Protein AF-A0A7S4RQZ2-F1 (afdb_monomer_lite)

pLDDT: mean 81.98, std 23.14, range [26.38, 98.62]

Radius of gyration: 100.45 Å; chains: 1; bounding box: 180×53×297 Å

Organism: NCBI:txid49249

Foldseek 3Di:
DVVVVVVVVVVVVVVVVVVVVVVVVVVVVVVVVVVVVVVVVVVVVVVVVVVVVVVVVVVVVVVVVVVVVVVVVVVVVVVVVVVVVVVVVVVVVVVVVVVVVVVVVVVVVVVVVVVVVVVVVVVVVVVVVVVVVVVVVVVVVVVVVVVVVVVVVVVVVVVVVVVVVVVVVVVVVVVVVVVVVVVVVVVVVVVVVVVVVVVVVVVVVVVVVVVVVVVVVVVVVVVVVVVVPDDDDDDDDDDDDDDDDDDDDDDDDDDDDDDDDDDDDDDPPDPPPVPVVVVVVVVVVCVVPVPPPDDDD

Structure (mmCIF, N/CA/C/O backbone):
data_AF-A0A7S4RQZ2-F1
#
_entry.id   AF-A0A7S4RQZ2-F1
#
loop_
_atom_site.group_PDB
_atom_site.id
_atom_site.type_symbol
_atom_site.label_atom_id
_atom_site.label_alt_id
_atom_site.label_comp_id
_atom_site.label_asym_id
_atom_site.label_entity_id
_atom_site.label_seq_id
_atom_site.pdbx_PDB_ins_code
_atom_site.Cartn_x
_atom_site.Cartn_y
_atom_site.Cartn_z
_atom_site.occupancy
_atom_site.B_iso_or_equiv
_atom_site.auth_seq_id
_atom_site.auth_comp_id
_atom_site.auth_asym_id
_atom_site.auth_atom_id
_atom_site.pdbx_PDB_model_num
ATOM 1 N N . SER A 1 1 ? -79.157 -37.240 140.569 1.00 61.22 1 SER A N 1
ATOM 2 C CA . SER A 1 1 ? -77.859 -36.651 140.960 1.00 61.22 1 SER A CA 1
ATOM 3 C C . SER A 1 1 ? -76.740 -37.128 140.029 1.00 61.22 1 SER A C 1
ATOM 5 O O . SER A 1 1 ? -76.247 -36.301 139.282 1.00 61.22 1 SER A O 1
ATOM 7 N N . LYS A 1 2 ? -76.418 -38.433 139.944 1.00 59.03 2 LYS A N 1
ATOM 8 C CA . LYS A 1 2 ? -75.340 -38.960 139.067 1.00 59.03 2 LYS A CA 1
ATOM 9 C C . LYS A 1 2 ? -75.528 -38.747 137.550 1.00 59.03 2 LYS A C 1
ATOM 11 O O . LYS A 1 2 ? -74.584 -38.377 136.872 1.00 59.03 2 LYS A O 1
ATOM 16 N N . THR A 1 3 ? -76.749 -38.906 137.039 1.00 67.44 3 THR A N 1
ATOM 17 C CA . THR A 1 3 ? -77.063 -38.804 135.598 1.00 67.44 3 THR A CA 1
ATOM 18 C C . THR A 1 3 ? -77.005 -37.380 135.035 1.00 67.44 3 THR A C 1
ATOM 20 O O . THR A 1 3 ? -76.794 -37.204 133.842 1.00 67.44 3 THR A O 1
ATOM 23 N N . SER A 1 4 ? -77.185 -36.360 135.883 1.00 75.75 4 SER A N 1
ATOM 24 C CA . SER A 1 4 ? -77.137 -34.946 135.478 1.00 75.75 4 SER A CA 1
ATOM 25 C C . SER A 1 4 ? -75.701 -34.486 135.228 1.00 75.75 4 SER A C 1
ATOM 27 O O . SER A 1 4 ? -75.430 -33.853 134.217 1.00 75.75 4 SER A O 1
ATOM 29 N N . ALA A 1 5 ? -74.773 -34.876 136.108 1.00 76.69 5 ALA A N 1
ATOM 30 C CA . ALA A 1 5 ? -73.356 -34.544 135.975 1.00 76.69 5 ALA A CA 1
ATOM 31 C C . ALA A 1 5 ? -72.704 -35.245 134.767 1.00 76.69 5 ALA A C 1
ATOM 33 O O . ALA A 1 5 ? -71.875 -34.653 134.089 1.00 76.69 5 ALA A O 1
ATOM 34 N N . GLU A 1 6 ? -73.102 -36.485 134.451 1.00 80.88 6 GLU A N 1
ATOM 35 C CA . GLU A 1 6 ? -72.660 -37.180 133.227 1.00 80.88 6 GLU A CA 1
ATOM 36 C C . GLU A 1 6 ? -73.176 -36.512 131.944 1.00 80.88 6 GLU A C 1
ATOM 38 O O . GLU A 1 6 ? -72.475 -36.509 130.933 1.00 80.88 6 GLU A O 1
ATOM 43 N N . LEU A 1 7 ? -74.384 -35.939 131.966 1.00 82.44 7 LEU A N 1
ATOM 44 C CA . LEU A 1 7 ? -74.921 -35.178 130.835 1.00 82.44 7 LEU A CA 1
ATOM 45 C C . LEU A 1 7 ? -74.183 -33.849 130.649 1.00 82.44 7 LEU A C 1
ATOM 47 O O . LEU A 1 7 ? -73.817 -33.538 129.522 1.00 82.44 7 LEU A O 1
ATOM 51 N N . GLU A 1 8 ? -73.904 -33.115 131.727 1.00 83.62 8 GLU A N 1
ATOM 52 C CA . GLU A 1 8 ? -73.106 -31.878 131.678 1.00 83.62 8 GLU A CA 1
ATOM 53 C C . GLU A 1 8 ? -71.697 -32.129 131.124 1.00 83.62 8 GLU A C 1
ATOM 55 O O . GLU A 1 8 ? -71.253 -31.416 130.230 1.00 83.62 8 GLU A O 1
ATOM 60 N N . LEU A 1 9 ? -71.026 -33.198 131.563 1.00 86.31 9 LEU A N 1
ATOM 61 C CA . LEU A 1 9 ? -69.692 -33.568 131.070 1.00 86.31 9 LEU A CA 1
ATOM 62 C C . LEU A 1 9 ? -69.701 -33.916 129.572 1.00 86.31 9 LEU A C 1
ATOM 64 O O . LEU A 1 9 ? -68.778 -33.563 128.838 1.00 86.31 9 LEU A O 1
ATOM 68 N N . ARG A 1 10 ? -70.762 -34.583 129.099 1.00 86.44 10 ARG A N 1
ATOM 69 C CA . ARG A 1 10 ? -70.952 -34.886 127.672 1.00 86.44 10 ARG A CA 1
ATOM 70 C C . ARG A 1 10 ? -71.279 -33.646 126.847 1.00 86.44 10 ARG A C 1
ATOM 72 O O . ARG A 1 10 ? -70.812 -33.568 125.717 1.00 86.44 10 ARG A O 1
ATOM 79 N N . VAL A 1 11 ? -72.056 -32.709 127.390 1.00 88.81 11 VAL A N 1
ATOM 80 C CA . VAL A 1 11 ? -72.352 -31.424 126.740 1.00 88.81 11 VAL A CA 1
ATOM 81 C C . VAL A 1 11 ? -71.074 -30.603 126.608 1.00 88.81 11 VAL A C 1
ATOM 83 O O . VAL A 1 11 ? -70.739 -30.230 125.492 1.00 88.81 11 VAL A O 1
ATOM 86 N N . SER A 1 12 ? -70.289 -30.441 127.676 1.00 88.38 12 SER A N 1
ATOM 87 C CA . SER A 1 12 ? -69.008 -29.726 127.595 1.00 88.38 12 SER A CA 1
ATOM 88 C C . SER A 1 12 ? -68.012 -30.396 126.644 1.00 88.38 12 SER A C 1
ATOM 90 O O . SER A 1 12 ? -67.320 -29.712 125.898 1.00 88.38 12 SER A O 1
ATOM 92 N N . SER A 1 13 ? -67.958 -31.734 126.609 1.00 89.69 13 SER A N 1
ATOM 93 C CA . SER A 1 13 ? -67.136 -32.450 125.624 1.00 89.69 13 SER A CA 1
ATOM 94 C C . SER A 1 13 ? -67.622 -32.221 124.191 1.00 89.69 13 SER A C 1
ATOM 96 O O . SER A 1 13 ? -66.793 -32.080 123.298 1.00 89.69 13 SER A O 1
ATOM 98 N N . ALA A 1 14 ? -68.938 -32.190 123.960 1.00 88.12 14 ALA A N 1
ATOM 99 C CA . ALA A 1 14 ? -69.512 -31.938 122.642 1.00 88.12 14 ALA A CA 1
ATOM 100 C C . ALA A 1 14 ? -69.262 -30.492 122.184 1.00 88.12 14 ALA A C 1
ATOM 102 O O . ALA A 1 14 ? -68.826 -30.284 121.055 1.00 88.12 14 ALA A O 1
ATOM 103 N N . GLU A 1 15 ? -69.453 -29.512 123.070 1.00 92.00 15 GLU A N 1
ATOM 104 C CA . GLU A 1 15 ? -69.151 -28.095 122.828 1.00 92.00 15 GLU A CA 1
ATOM 105 C C . GLU A 1 15 ? -67.669 -27.887 122.493 1.00 92.00 15 GLU A C 1
ATOM 107 O O . GLU A 1 15 ? -67.336 -27.147 121.567 1.00 92.00 15 GLU A O 1
ATOM 112 N N . GLN A 1 16 ? -66.771 -28.589 123.191 1.00 91.50 16 GLN A N 1
ATOM 113 C CA . GLN A 1 16 ? -65.344 -28.542 122.894 1.00 91.50 16 GLN A CA 1
ATOM 114 C C . GLN A 1 16 ? -65.027 -29.141 121.516 1.00 91.50 16 GLN A C 1
ATOM 116 O O . GLN A 1 16 ? -64.334 -28.500 120.728 1.00 91.50 16 GLN A O 1
ATOM 121 N N . THR A 1 17 ? -65.584 -30.309 121.177 1.00 92.38 17 THR A N 1
ATOM 122 C CA . THR A 1 17 ? -65.399 -30.892 119.835 1.00 92.38 17 THR A CA 1
ATOM 123 C C . THR A 1 17 ? -66.000 -30.022 118.732 1.00 92.38 17 THR A C 1
ATOM 125 O O . THR A 1 17 ? -65.425 -29.917 117.654 1.00 92.38 17 THR A O 1
ATOM 128 N N . GLU A 1 18 ? -67.130 -29.355 118.988 1.00 93.81 18 GLU A N 1
ATOM 129 C CA . GLU A 1 18 ? -67.730 -28.417 118.038 1.00 93.81 18 GLU A CA 1
ATOM 130 C C . GLU A 1 18 ? -66.815 -27.207 117.819 1.00 93.81 18 GLU A C 1
ATOM 132 O O . GLU A 1 18 ? -66.605 -26.790 116.680 1.00 93.81 18 GLU A O 1
ATOM 137 N N . SER A 1 19 ? -66.231 -26.665 118.891 1.00 93.69 19 SER A N 1
ATOM 138 C CA . SER A 1 19 ? -65.261 -25.571 118.805 1.00 93.69 19 SER A CA 1
ATOM 139 C C . SER A 1 19 ? -64.002 -25.973 118.030 1.00 93.69 19 SER A C 1
ATOM 141 O O . SER A 1 19 ? -63.512 -25.187 117.220 1.00 93.69 19 SER A O 1
ATOM 143 N N . GLU A 1 20 ? -63.476 -27.179 118.259 1.00 94.69 20 GLU A N 1
ATOM 144 C CA . GLU A 1 20 ? -62.306 -27.714 117.550 1.00 94.69 20 GLU A CA 1
ATOM 145 C C . GLU A 1 20 ? -62.601 -27.924 116.055 1.00 94.69 20 GLU A C 1
ATOM 147 O O . GLU A 1 20 ? -61.827 -27.472 115.211 1.00 94.69 20 GLU A O 1
ATOM 152 N N . LEU A 1 21 ? -63.757 -28.505 115.709 1.00 95.31 21 LEU A N 1
ATOM 153 C CA . LEU A 1 21 ? -64.189 -28.686 114.318 1.00 95.31 21 LEU A CA 1
ATOM 154 C C . LEU A 1 21 ? -64.426 -27.353 113.599 1.00 95.31 21 LEU A C 1
ATOM 156 O O . LEU A 1 21 ? -64.076 -27.222 112.429 1.00 95.31 21 LEU A O 1
ATOM 160 N N . ARG A 1 22 ? -65.001 -26.351 114.277 1.00 95.19 22 ARG A N 1
ATOM 161 C CA . ARG A 1 22 ? -65.165 -24.999 113.714 1.00 95.19 22 ARG A CA 1
ATOM 162 C C . ARG A 1 22 ? -63.815 -24.365 113.397 1.00 95.19 22 ARG A C 1
ATOM 164 O O . ARG A 1 22 ? -63.639 -23.863 112.293 1.00 95.19 22 ARG A O 1
ATOM 171 N N . ALA A 1 23 ? -62.858 -24.449 114.321 1.00 94.62 23 ALA A N 1
ATOM 172 C CA . ALA A 1 23 ? -61.505 -23.960 114.081 1.00 94.62 23 ALA A CA 1
ATOM 173 C C . ALA A 1 23 ? -60.842 -24.692 112.903 1.00 94.62 23 ALA A C 1
ATOM 175 O O . ALA A 1 23 ? -60.195 -24.060 112.071 1.00 94.62 23 ALA A O 1
ATOM 176 N N . GLU A 1 24 ? -61.039 -26.008 112.785 1.00 96.06 24 GLU A N 1
ATOM 177 C CA . GLU A 1 24 ? -60.522 -26.775 111.654 1.00 96.06 24 GLU A CA 1
ATOM 178 C C . GLU A 1 24 ? -61.159 -26.325 110.328 1.00 96.06 24 GLU A C 1
ATOM 180 O O . GLU A 1 24 ? -60.442 -26.066 109.361 1.00 96.06 24 GLU A O 1
ATOM 185 N N . ILE A 1 25 ? -62.483 -26.145 110.285 1.00 96.50 25 ILE A N 1
ATOM 186 C CA . ILE A 1 25 ? -63.207 -25.628 109.112 1.00 96.50 25 ILE A CA 1
ATOM 187 C C . ILE A 1 25 ? -62.666 -24.256 108.703 1.00 96.50 25 ILE A C 1
ATOM 189 O O . ILE A 1 25 ? -62.384 -24.055 107.522 1.00 96.50 25 ILE A O 1
ATOM 193 N N . ASP A 1 26 ? -62.461 -23.346 109.657 1.00 96.06 26 ASP A N 1
ATOM 194 C CA . ASP A 1 26 ? -61.893 -22.023 109.387 1.00 96.06 26 ASP A CA 1
ATOM 195 C C . ASP A 1 26 ? -60.477 -22.137 108.795 1.00 96.06 26 ASP A C 1
ATOM 197 O O . ASP A 1 26 ? -60.140 -21.437 107.834 1.00 96.06 26 ASP A O 1
ATOM 201 N N . THR A 1 27 ? -59.645 -23.057 109.305 1.00 96.62 27 THR A N 1
ATOM 202 C CA . THR A 1 27 ? -58.307 -23.290 108.733 1.00 96.62 27 THR A CA 1
ATOM 203 C C . THR A 1 27 ? -58.373 -23.859 107.317 1.00 96.62 27 THR A C 1
ATOM 205 O O . THR A 1 27 ? -57.654 -23.379 106.440 1.00 96.62 27 THR A O 1
ATOM 208 N N . TRP A 1 28 ? -59.272 -24.812 107.054 1.00 96.56 28 TRP A N 1
ATOM 209 C CA . TRP A 1 28 ? -59.462 -25.397 105.726 1.00 96.56 28 TRP A CA 1
ATOM 210 C C . TRP A 1 28 ? -59.984 -24.371 104.724 1.00 96.56 28 TRP A C 1
ATOM 212 O O . TRP A 1 28 ? -59.491 -24.319 103.598 1.00 96.56 28 TRP A O 1
ATOM 222 N N . GLN A 1 29 ? -60.936 -23.527 105.126 1.00 96.69 29 GLN A N 1
ATOM 223 C CA . GLN A 1 29 ? -61.448 -22.436 104.299 1.00 96.69 29 GLN A CA 1
ATOM 224 C C . GLN A 1 29 ? -60.346 -21.435 103.961 1.00 96.69 29 GLN A C 1
ATOM 226 O O . GLN A 1 29 ? -60.174 -21.094 102.790 1.00 96.69 29 GLN A O 1
ATOM 231 N N . LYS A 1 30 ? -59.546 -21.025 104.953 1.00 96.62 30 LYS A N 1
ATOM 232 C CA . LYS A 1 30 ? -58.415 -20.122 104.732 1.00 96.62 30 LYS A CA 1
ATOM 233 C C . LYS A 1 30 ? -57.393 -20.716 103.761 1.00 96.62 30 LYS A C 1
ATOM 235 O O . LYS A 1 30 ? -57.042 -20.070 102.779 1.00 96.62 30 LYS A O 1
ATOM 240 N N . THR A 1 31 ? -56.958 -21.957 103.981 1.00 97.06 31 THR A N 1
ATOM 241 C CA . THR A 1 31 ? -56.013 -22.635 103.078 1.00 97.06 31 THR A CA 1
ATOM 242 C C . THR A 1 31 ? -56.604 -22.857 101.684 1.00 97.06 31 THR A C 1
ATOM 244 O O . THR A 1 31 ? -55.882 -22.782 100.691 1.00 97.06 31 THR A O 1
ATOM 247 N N . SER A 1 32 ? -57.909 -23.122 101.575 1.00 96.50 32 SER A N 1
ATOM 248 C CA . SER A 1 32 ? -58.594 -23.230 100.283 1.00 96.50 32 SER A CA 1
ATOM 249 C C . SER A 1 32 ? -58.580 -21.902 99.529 1.00 96.50 32 SER A C 1
ATOM 251 O O . SER A 1 32 ? -58.309 -21.903 98.330 1.00 96.50 32 SER A O 1
ATOM 253 N N . GLN A 1 33 ? -58.826 -20.783 100.218 1.00 96.94 33 GLN A N 1
ATOM 254 C CA . GLN A 1 33 ? -58.782 -19.456 99.609 1.00 96.94 33 GLN A CA 1
ATOM 255 C C . GLN A 1 33 ? -57.365 -19.101 99.144 1.00 96.94 33 GLN A C 1
ATOM 257 O O . GLN A 1 33 ? -57.182 -18.741 97.989 1.00 96.94 33 GLN A O 1
ATOM 262 N N . GLU A 1 34 ? -56.349 -19.312 99.985 1.00 97.69 34 GLU A N 1
ATOM 263 C CA . GLU A 1 34 ? -54.943 -19.070 99.620 1.00 97.69 34 GLU A CA 1
ATOM 264 C C . GLU A 1 34 ? -54.514 -19.881 98.383 1.00 97.69 34 GLU A C 1
ATOM 266 O O . GLU A 1 34 ? -53.777 -19.393 97.524 1.00 97.69 34 GLU A O 1
ATOM 271 N N . ARG A 1 35 ? -54.986 -21.130 98.264 1.00 97.38 35 ARG A N 1
ATOM 272 C CA . ARG A 1 35 ? -54.753 -21.957 97.071 1.00 97.38 35 ARG A CA 1
ATOM 273 C C . ARG A 1 35 ? -55.493 -21.425 95.850 1.00 97.38 35 ARG A C 1
ATOM 275 O O . ARG A 1 35 ? -54.918 -21.460 94.768 1.00 97.38 35 ARG A O 1
ATOM 282 N N . HIS A 1 36 ? -56.733 -20.965 96.008 1.00 97.75 36 HIS A N 1
ATOM 283 C CA . HIS A 1 36 ? -57.513 -20.395 94.913 1.00 97.75 36 HIS A CA 1
ATOM 284 C C . HIS A 1 36 ? -56.841 -19.137 94.353 1.00 97.75 36 HIS A C 1
ATOM 286 O O . HIS A 1 36 ? -56.563 -19.091 93.158 1.00 97.75 36 HIS A O 1
ATOM 292 N N . ASP A 1 37 ? -56.447 -18.207 95.226 1.00 97.56 37 ASP A N 1
ATOM 293 C CA . ASP A 1 37 ? -55.731 -16.985 94.843 1.00 97.56 37 ASP A CA 1
ATOM 294 C C . ASP A 1 37 ? -54.403 -17.321 94.138 1.00 97.56 37 ASP A C 1
ATOM 296 O O . ASP A 1 37 ? -54.000 -16.679 93.163 1.00 97.56 37 ASP A O 1
ATOM 300 N N . LYS A 1 38 ? -53.706 -18.374 94.598 1.00 97.56 38 LYS A N 1
ATOM 301 C CA . LYS A 1 38 ? -52.473 -18.829 93.949 1.00 97.56 38 LYS A CA 1
ATOM 302 C C . LYS A 1 38 ? -52.724 -19.442 92.570 1.00 97.56 38 LYS A C 1
ATOM 304 O O . LYS A 1 38 ? -51.903 -19.229 91.679 1.00 97.56 38 LYS A O 1
ATOM 309 N N . ILE A 1 39 ? -53.806 -20.201 92.396 1.00 97.94 39 ILE A N 1
ATOM 310 C CA . ILE A 1 39 ? -54.199 -20.765 91.098 1.00 97.94 39 ILE A CA 1
ATOM 311 C C . ILE A 1 39 ? -54.518 -19.634 90.123 1.00 97.94 39 ILE A C 1
ATOM 313 O O . ILE A 1 39 ? -53.936 -19.612 89.046 1.00 97.94 39 ILE A O 1
ATOM 317 N N . GLU A 1 40 ? -55.329 -18.657 90.528 1.00 97.81 40 GLU A N 1
ATOM 318 C CA . GLU A 1 40 ? -55.684 -17.509 89.686 1.00 97.81 40 GLU A CA 1
ATOM 319 C C . GLU A 1 40 ? -54.435 -16.710 89.262 1.00 97.81 40 GLU A C 1
ATOM 321 O O . GLU A 1 40 ? -54.261 -16.361 88.092 1.00 97.81 40 GLU A O 1
ATOM 326 N N . SER A 1 41 ? -53.494 -16.498 90.191 1.00 98.06 41 SER A N 1
ATOM 327 C CA . SER A 1 41 ? -52.202 -15.874 89.884 1.00 98.06 41 SER A CA 1
ATOM 328 C C . SER A 1 41 ? -51.378 -16.673 88.868 1.00 98.06 41 SER A C 1
ATOM 330 O O . SER A 1 41 ? -50.762 -16.067 87.993 1.00 98.06 41 SER A O 1
ATOM 332 N N . LEU A 1 42 ? -51.333 -18.004 88.985 1.00 97.81 42 LEU A N 1
ATOM 333 C CA . LEU A 1 42 ? -50.589 -18.861 88.057 1.00 97.81 42 LEU A CA 1
ATOM 334 C C . LEU A 1 42 ? -51.265 -18.937 86.684 1.00 97.81 42 LEU A C 1
ATOM 336 O O . LEU A 1 42 ? -50.575 -18.943 85.671 1.00 97.81 42 LEU A O 1
ATOM 340 N N . GLU A 1 43 ? -52.595 -18.969 86.629 1.00 98.00 43 GLU A N 1
ATOM 341 C CA . GLU A 1 43 ? -53.354 -18.946 85.375 1.00 98.00 43 GLU A CA 1
ATOM 342 C C . GLU A 1 43 ? -53.090 -17.653 84.595 1.00 98.00 43 GLU A C 1
ATOM 344 O O . GLU A 1 43 ? -52.826 -17.702 83.394 1.00 98.00 43 GLU A O 1
ATOM 349 N N . SER A 1 44 ? -53.064 -16.508 85.285 1.00 96.88 44 SER A N 1
ATOM 350 C CA . SER A 1 44 ? -52.698 -15.218 84.689 1.00 96.88 44 SER A CA 1
ATOM 351 C C . SER A 1 44 ? -51.262 -15.211 84.138 1.00 96.88 44 SER A C 1
ATOM 353 O O . SER A 1 44 ? -51.021 -14.771 83.012 1.00 96.88 44 SER A O 1
ATOM 355 N N . GLU A 1 45 ? -50.305 -15.771 84.885 1.00 98.06 45 GLU A N 1
ATOM 356 C CA . GLU A 1 45 ? -48.908 -15.899 84.444 1.00 98.06 45 GLU A CA 1
ATOM 357 C C . GLU A 1 45 ? -48.773 -16.806 83.208 1.00 98.06 45 GLU A C 1
ATOM 359 O O . GLU A 1 45 ? -48.062 -16.467 82.261 1.00 98.06 45 GLU A O 1
ATOM 364 N N . VAL A 1 46 ? -49.507 -17.924 83.169 1.00 98.19 46 VAL A N 1
ATOM 365 C CA . VAL A 1 46 ? -49.539 -18.830 82.010 1.00 98.19 46 VAL A CA 1
ATOM 366 C C . VAL A 1 46 ? -50.069 -18.120 80.766 1.00 98.19 46 VAL A C 1
ATOM 368 O O . VAL A 1 46 ? -49.472 -18.259 79.699 1.00 98.19 46 VAL A O 1
ATOM 371 N N . VAL A 1 47 ? -51.144 -17.333 80.885 1.00 98.00 47 VAL A N 1
ATOM 372 C CA . VAL A 1 47 ? -51.686 -16.559 79.755 1.00 98.00 47 VAL A CA 1
ATOM 373 C C . VAL A 1 47 ? -50.644 -15.576 79.218 1.00 98.00 47 VAL A C 1
ATOM 375 O O . VAL A 1 47 ? -50.390 -15.566 78.013 1.00 98.00 47 VAL A O 1
ATOM 378 N N . SER A 1 48 ? -49.976 -14.825 80.100 1.00 97.88 48 SER A N 1
ATOM 379 C CA . SER A 1 48 ? -48.912 -13.889 79.708 1.00 97.88 48 SER A CA 1
ATOM 380 C C . SER A 1 48 ? -47.764 -14.591 78.973 1.00 97.88 48 SER A C 1
ATOM 382 O O . SER A 1 48 ? -47.310 -14.124 77.929 1.00 97.88 48 SER A O 1
ATOM 384 N N . LEU A 1 49 ? -47.303 -15.741 79.475 1.00 98.06 49 LEU A N 1
ATOM 385 C CA . LEU A 1 49 ? -46.231 -16.513 78.837 1.00 98.06 49 LEU A CA 1
ATOM 386 C C . LEU A 1 49 ? -46.653 -17.089 77.479 1.00 98.06 49 LEU A C 1
ATOM 388 O O . LEU A 1 49 ? -45.839 -17.145 76.555 1.00 98.06 49 LEU A O 1
ATOM 392 N N . CYS A 1 50 ? -47.914 -17.501 77.326 1.00 97.62 50 CYS A N 1
ATOM 393 C CA . CYS A 1 50 ? -48.449 -17.944 76.040 1.00 97.62 50 CYS A CA 1
ATOM 394 C C . CYS A 1 50 ? -48.463 -16.811 75.002 1.00 97.62 50 CYS A C 1
ATOM 396 O O . CYS A 1 50 ? -48.093 -17.045 73.849 1.00 97.62 50 CYS A O 1
ATOM 398 N N . GLU A 1 51 ? -48.837 -15.591 75.396 1.00 97.88 51 GLU A N 1
ATOM 399 C CA . GLU A 1 51 ? -48.796 -14.414 74.516 1.00 97.88 51 GLU A CA 1
ATOM 400 C C . GLU A 1 51 ? -47.360 -14.045 74.114 1.00 97.88 51 GLU A C 1
ATOM 402 O O . GLU A 1 51 ? -47.085 -13.766 72.942 1.00 97.88 51 GLU A O 1
ATOM 407 N N . GLU A 1 52 ? -46.416 -14.090 75.057 1.00 98.12 52 GLU A N 1
ATOM 408 C CA . GLU A 1 52 ? -44.997 -13.884 74.762 1.00 98.12 52 GLU A CA 1
ATOM 409 C C . GLU A 1 52 ? -44.457 -14.939 73.790 1.00 98.12 52 GLU A C 1
ATOM 411 O O . GLU A 1 52 ? -43.767 -14.588 72.829 1.00 98.12 52 GLU A O 1
ATOM 416 N N . LEU A 1 53 ? -44.792 -16.217 73.994 1.00 97.94 53 LEU A N 1
ATOM 417 C CA . LEU A 1 53 ? -44.363 -17.310 73.121 1.00 97.94 53 LEU A CA 1
ATOM 418 C C . LEU A 1 53 ? -44.880 -17.127 71.686 1.00 97.94 53 LEU A C 1
ATOM 420 O O . LEU A 1 53 ? -44.108 -17.293 70.740 1.00 97.94 53 LEU A O 1
ATOM 424 N N . ASP A 1 54 ? -46.147 -16.737 71.514 1.00 97.88 54 ASP A N 1
ATOM 425 C CA . ASP A 1 54 ? -46.731 -16.461 70.194 1.00 97.88 54 ASP A CA 1
ATOM 426 C C . ASP A 1 54 ? -46.022 -15.280 69.502 1.00 97.88 54 ASP A C 1
ATOM 428 O O . ASP A 1 54 ? -45.660 -15.346 68.322 1.00 97.88 54 ASP A O 1
ATOM 432 N N . ASN A 1 55 ? -45.714 -14.216 70.251 1.00 97.94 55 ASN A N 1
ATOM 433 C CA . ASN A 1 55 ? -44.945 -13.078 69.740 1.00 97.94 55 ASN A CA 1
ATOM 434 C C . ASN A 1 55 ? -43.515 -13.469 69.330 1.00 97.94 55 ASN A C 1
ATOM 436 O O . ASN A 1 55 ? -43.034 -13.058 68.264 1.00 97.94 55 ASN A O 1
ATOM 440 N N . TRP A 1 56 ? -42.838 -14.292 70.134 1.00 97.81 56 TRP A N 1
ATOM 441 C CA . TRP A 1 56 ? -41.522 -14.842 69.806 1.00 97.81 56 TRP A CA 1
ATOM 442 C C . TRP A 1 56 ? -41.570 -15.722 68.560 1.00 97.81 56 TRP A C 1
ATOM 444 O O . TRP A 1 56 ? -40.712 -15.582 67.685 1.00 97.81 56 TRP A O 1
ATOM 454 N N . GLN A 1 57 ? -42.583 -16.577 68.430 1.00 98.00 57 GLN A N 1
ATOM 455 C CA . GLN A 1 57 ? -42.756 -17.455 67.278 1.00 98.00 57 GLN A CA 1
ATOM 456 C C . GLN A 1 57 ? -42.986 -16.655 65.988 1.00 98.00 57 GLN A C 1
ATOM 458 O O . GLN A 1 57 ? -42.315 -16.907 64.983 1.00 98.00 57 GLN A O 1
ATOM 463 N N . LYS A 1 58 ? -43.858 -15.637 66.019 1.00 97.38 58 LYS A N 1
ATOM 464 C CA . LYS A 1 58 ? -44.080 -14.723 64.882 1.00 97.38 58 LYS A CA 1
ATOM 465 C C . LYS A 1 58 ? -42.805 -13.978 64.495 1.00 97.38 58 LYS A C 1
ATOM 467 O O . LYS A 1 58 ? -42.451 -13.925 63.318 1.00 97.38 58 LYS A O 1
ATOM 472 N N . THR A 1 59 ? -42.085 -13.447 65.482 1.00 97.31 59 THR A N 1
ATOM 473 C CA . THR A 1 59 ? -40.830 -12.715 65.253 1.00 97.31 59 THR A CA 1
ATOM 474 C C . THR A 1 59 ? -39.745 -13.623 64.675 1.00 97.31 59 THR A C 1
ATOM 476 O O . THR A 1 59 ? -39.029 -13.222 63.757 1.00 97.31 59 THR A O 1
ATOM 479 N N . SER A 1 60 ? -39.624 -14.848 65.191 1.00 97.00 60 SER A N 1
ATOM 480 C CA . SER A 1 60 ? -38.680 -15.854 64.700 1.00 97.00 60 SER A CA 1
ATOM 481 C C . SER A 1 60 ? -38.962 -16.204 63.239 1.00 97.00 60 SER A C 1
ATOM 483 O O . SER A 1 60 ? -38.060 -16.132 62.405 1.00 97.00 60 SER A O 1
ATOM 485 N N . LYS A 1 61 ? -40.234 -16.459 62.900 1.00 97.56 61 LYS A N 1
ATOM 486 C CA . LYS A 1 61 ? -40.656 -16.732 61.523 1.00 97.56 61 LYS A CA 1
ATOM 487 C C . LYS A 1 61 ? -40.318 -15.576 60.575 1.00 97.56 61 LYS A C 1
ATOM 489 O O . LYS A 1 61 ? -39.687 -15.804 59.549 1.00 97.56 61 LYS A O 1
ATOM 494 N N . GLY A 1 62 ? -40.645 -14.336 60.951 1.00 97.81 62 GLY A N 1
ATOM 495 C CA . GLY A 1 62 ? -40.337 -13.161 60.125 1.00 97.81 62 GLY A CA 1
ATOM 496 C C . GLY A 1 62 ? -38.833 -12.924 59.930 1.00 97.81 62 GLY A C 1
ATOM 497 O O . GLY A 1 62 ? -38.400 -12.474 58.870 1.00 97.81 62 GLY A O 1
ATOM 498 N N . LYS A 1 63 ? -38.002 -13.260 60.928 1.00 97.88 63 LYS A N 1
ATOM 499 C CA . LYS A 1 63 ? -36.538 -13.243 60.774 1.00 97.88 63 LYS A CA 1
ATOM 500 C C . LYS A 1 63 ? -36.053 -14.343 59.827 1.00 97.88 63 LYS A C 1
ATOM 502 O O . LYS A 1 63 ? -35.178 -14.055 59.018 1.00 97.88 63 LYS A O 1
ATOM 507 N N . GLY A 1 64 ? -36.627 -15.546 59.900 1.00 98.12 64 GLY A N 1
ATOM 508 C CA . GLY A 1 64 ? -36.323 -16.656 58.990 1.00 98.12 64 GLY A CA 1
ATOM 509 C C . GLY A 1 64 ? -36.586 -16.299 57.527 1.00 98.12 64 GLY A C 1
ATOM 510 O O . GLY A 1 64 ? -35.677 -16.371 56.709 1.00 98.12 64 GLY A O 1
ATOM 511 N N . GLU A 1 65 ? -37.775 -15.773 57.224 1.00 97.94 65 GLU A N 1
ATOM 512 C CA . GLU A 1 65 ? -38.143 -15.328 55.868 1.00 97.94 65 GLU A CA 1
ATOM 513 C C . GLU A 1 65 ? -37.190 -14.237 55.337 1.00 97.94 65 GLU A C 1
ATOM 515 O O . GLU A 1 65 ? -36.804 -14.224 54.166 1.00 97.94 65 GLU A O 1
ATOM 520 N N . LYS A 1 66 ? -36.752 -13.316 56.209 1.00 98.06 66 LYS A N 1
ATOM 521 C CA . LYS A 1 66 ? -35.774 -12.285 55.839 1.00 98.06 66 LYS A CA 1
ATOM 522 C C . LYS A 1 66 ? -34.386 -12.867 55.558 1.00 98.06 66 LYS A C 1
ATOM 524 O O . LYS A 1 66 ? -33.711 -12.365 54.662 1.00 98.06 66 LYS A O 1
ATOM 529 N N . ILE A 1 67 ? -33.956 -13.876 56.316 1.00 98.38 67 ILE A N 1
ATOM 530 C CA . ILE A 1 67 ? -32.678 -14.568 56.097 1.00 98.38 67 ILE A CA 1
ATOM 531 C C . ILE A 1 67 ? -32.705 -15.288 54.748 1.00 98.38 67 ILE A C 1
ATOM 533 O O . ILE A 1 67 ? -31.837 -15.017 53.925 1.00 98.38 67 ILE A O 1
ATOM 537 N N . GLU A 1 68 ? -33.747 -16.072 54.460 1.00 98.00 68 GLU A N 1
ATOM 538 C CA . GLU A 1 68 ? -33.908 -16.755 53.166 1.00 98.00 68 GLU A CA 1
ATOM 539 C C . GLU A 1 68 ? -33.899 -15.759 51.989 1.00 98.00 68 GLU A C 1
ATOM 541 O O . GLU A 1 68 ? -33.243 -15.965 50.962 1.00 98.00 68 GLU A O 1
ATOM 546 N N . SER A 1 69 ? -34.561 -14.605 52.144 1.00 98.12 69 SER A N 1
ATOM 547 C CA . SER A 1 69 ? -34.523 -13.548 51.127 1.00 98.12 69 SER A CA 1
ATOM 548 C C . SER A 1 69 ? -33.129 -12.934 50.939 1.00 98.12 69 SER A C 1
ATOM 550 O O . SER A 1 69 ? -32.815 -12.471 49.840 1.00 98.12 69 SER A O 1
ATOM 552 N N . LEU A 1 70 ? -32.310 -12.851 51.987 1.00 98.06 70 LEU A N 1
ATOM 553 C CA . LEU A 1 70 ? -30.949 -12.324 51.883 1.00 98.06 70 LEU A CA 1
ATOM 554 C C . LEU A 1 70 ? -30.000 -13.359 51.278 1.00 98.06 70 LEU A C 1
ATOM 556 O O . LEU A 1 70 ? -29.178 -12.993 50.444 1.00 98.06 70 LEU A O 1
ATOM 560 N N . GLU A 1 71 ? -30.146 -14.633 51.634 1.00 98.50 71 GLU A N 1
ATOM 561 C CA . GLU A 1 71 ? -29.358 -15.737 51.078 1.00 98.50 71 GLU A CA 1
ATOM 562 C C . GLU A 1 71 ? -29.583 -15.891 49.572 1.00 98.50 71 GLU A C 1
ATOM 564 O O . GLU A 1 71 ? -28.623 -15.991 48.809 1.00 98.50 71 GLU A O 1
ATOM 569 N N . THR A 1 72 ? -30.835 -15.809 49.121 1.00 98.00 72 THR A N 1
ATOM 570 C CA . THR A 1 72 ? -31.165 -15.845 47.686 1.00 98.00 72 THR A CA 1
ATOM 571 C C . THR A 1 72 ? -30.571 -14.656 46.925 1.00 98.00 72 THR A C 1
ATOM 573 O O . THR A 1 72 ? -29.979 -14.839 45.861 1.00 98.00 72 THR A O 1
ATOM 576 N N . LYS A 1 73 ? -30.640 -13.439 47.485 1.00 98.19 73 LYS A N 1
ATOM 577 C CA . LYS A 1 73 ? -29.980 -12.255 46.904 1.00 98.19 73 LYS A CA 1
ATOM 578 C C . LYS A 1 73 ? -28.463 -12.397 46.858 1.00 98.19 73 LYS A C 1
ATOM 580 O O . LYS A 1 73 ? -27.850 -12.005 45.873 1.00 98.19 73 LYS A O 1
ATOM 585 N N . MET A 1 74 ? -27.860 -12.946 47.908 1.00 98.19 74 MET A N 1
ATOM 586 C CA . MET A 1 74 ? -26.418 -13.161 47.974 1.00 98.19 74 MET A CA 1
ATOM 587 C C . MET A 1 74 ? -25.953 -14.168 46.915 1.00 98.19 74 MET A C 1
ATOM 589 O O . MET A 1 74 ? -24.950 -13.913 46.255 1.00 98.19 74 MET A O 1
ATOM 593 N N . CYS A 1 75 ? -26.704 -15.254 46.696 1.00 97.69 75 CYS A N 1
ATOM 594 C CA . CYS A 1 75 ? -26.414 -16.210 45.623 1.00 97.69 75 CYS A CA 1
ATOM 595 C C . CYS A 1 75 ? -26.480 -15.539 44.245 1.00 97.69 75 CYS A C 1
ATOM 597 O O . CYS A 1 75 ? -25.528 -15.632 43.479 1.00 97.69 75 CYS A O 1
ATOM 599 N N . SER A 1 76 ? -27.548 -14.783 43.968 1.00 98.12 76 SER A N 1
ATOM 600 C CA . SER A 1 76 ? -27.701 -14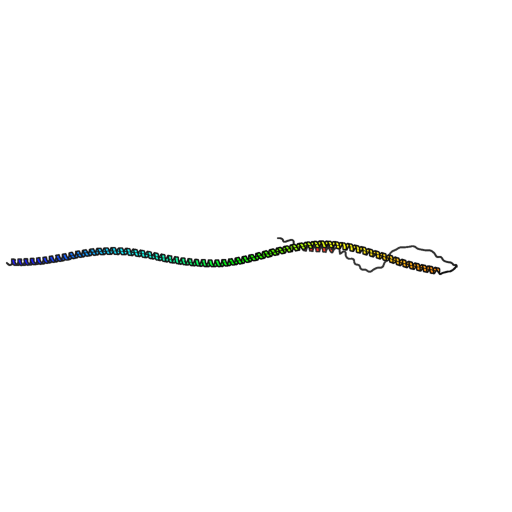.068 42.694 1.00 98.12 76 SER A CA 1
ATOM 601 C C . SER A 1 76 ? -26.580 -13.052 42.442 1.00 98.12 76 SER A C 1
ATOM 603 O O . SER A 1 76 ? -26.082 -12.966 41.324 1.00 98.12 76 SER A O 1
ATOM 605 N N . LEU A 1 77 ? -26.155 -12.305 43.467 1.00 98.38 77 LEU A N 1
ATOM 606 C CA . LEU A 1 77 ? -25.035 -11.366 43.346 1.00 98.38 77 LEU A CA 1
ATOM 607 C C . LEU A 1 77 ? -23.697 -12.079 43.118 1.00 98.38 77 LEU A C 1
ATOM 609 O O . LEU A 1 77 ? -22.841 -11.548 42.416 1.00 98.38 77 LEU A O 1
ATOM 613 N N . SER A 1 78 ? -23.505 -13.265 43.702 1.00 98.31 78 SER A N 1
ATOM 614 C CA . SER A 1 78 ? -22.310 -14.078 43.461 1.00 98.31 78 SER A CA 1
ATOM 615 C C . SER A 1 78 ? -22.253 -14.561 42.013 1.00 98.31 78 SER A C 1
ATOM 617 O O . SER A 1 78 ? -21.217 -14.429 41.371 1.00 98.31 78 SER A O 1
ATOM 619 N N . GLU A 1 79 ? -23.370 -15.060 41.480 1.00 98.12 79 GLU A N 1
ATOM 620 C CA . GLU A 1 79 ? -23.467 -15.489 40.079 1.00 98.12 79 GLU A CA 1
ATOM 621 C C . GLU A 1 79 ? -23.226 -14.322 39.110 1.00 98.12 79 GLU A C 1
ATOM 623 O O . GLU A 1 79 ? -22.516 -14.469 38.114 1.00 98.12 79 GLU A O 1
ATOM 628 N N . GLU A 1 80 ? -23.768 -13.139 39.415 1.00 98.44 80 GLU A N 1
ATOM 629 C CA . GLU A 1 80 ? -23.527 -11.932 38.622 1.00 98.44 80 GLU A CA 1
ATOM 630 C C . GLU A 1 80 ? -22.054 -11.502 38.672 1.00 98.44 80 GLU A C 1
ATOM 632 O O . GLU A 1 80 ? -21.478 -11.152 37.640 1.00 98.44 80 GLU A O 1
ATOM 637 N N . LEU A 1 81 ? -21.413 -11.574 39.842 1.00 98.50 81 LEU A N 1
ATOM 638 C CA . LEU A 1 81 ? -19.992 -11.265 39.988 1.00 98.50 81 LEU A CA 1
ATOM 639 C C . LEU A 1 81 ? -19.117 -12.214 39.157 1.00 98.50 81 LEU A C 1
ATOM 641 O O . LEU A 1 81 ? -18.219 -11.748 38.455 1.00 98.50 81 LEU A O 1
ATOM 645 N N . ASP A 1 82 ? -19.396 -13.517 39.190 1.00 98.31 82 ASP A N 1
ATOM 646 C CA . ASP A 1 82 ? -18.660 -14.514 38.408 1.00 98.31 82 ASP A CA 1
ATOM 647 C C . ASP A 1 82 ? -18.829 -14.284 36.898 1.00 98.31 82 ASP A C 1
ATOM 649 O O . ASP A 1 82 ? -17.850 -14.313 36.145 1.00 98.31 82 ASP A O 1
ATOM 653 N N . ALA A 1 83 ? -20.048 -13.964 36.450 1.00 98.06 83 ALA A N 1
ATOM 654 C CA . ALA A 1 83 ? -20.313 -13.618 35.055 1.00 98.06 83 ALA A CA 1
ATOM 655 C C . ALA A 1 83 ? -19.536 -12.363 34.614 1.00 98.06 83 ALA A C 1
ATOM 657 O O . ALA A 1 83 ? -18.930 -12.351 33.539 1.00 98.06 83 ALA A O 1
ATOM 658 N N . GLN A 1 84 ? -19.495 -11.325 35.454 1.00 98.19 84 GLN A N 1
ATOM 659 C CA . GLN A 1 84 ? -18.742 -10.097 35.176 1.00 98.19 84 GLN A CA 1
ATOM 660 C C . GLN A 1 84 ? -17.229 -10.338 35.142 1.00 98.19 84 GLN A C 1
ATOM 662 O O . GLN A 1 84 ? -16.534 -9.787 34.285 1.00 98.19 84 GLN A O 1
ATOM 667 N N . LEU A 1 85 ? -16.700 -11.178 36.035 1.00 98.44 85 LEU A N 1
ATOM 668 C CA . LEU A 1 85 ? -15.288 -11.564 36.018 1.00 98.44 85 LEU A CA 1
ATOM 669 C C . LEU A 1 85 ? -14.931 -12.324 34.736 1.00 98.44 85 LEU A C 1
ATOM 671 O O . LEU A 1 85 ? -13.898 -12.030 34.127 1.00 98.44 85 LEU A O 1
ATOM 675 N N . SER A 1 86 ? -15.799 -13.238 34.291 1.00 98.19 86 SER A N 1
ATOM 676 C CA . SER A 1 86 ? -15.627 -13.947 33.019 1.00 98.19 86 SER A CA 1
ATOM 677 C C . SER A 1 86 ? -15.611 -12.972 31.840 1.00 98.19 86 SER A C 1
ATOM 679 O O . SER A 1 86 ? -14.645 -12.951 31.078 1.00 98.19 86 SER A O 1
ATOM 681 N N . ALA A 1 87 ? -16.608 -12.087 31.742 1.00 98.19 87 ALA A N 1
ATOM 682 C CA . ALA A 1 87 ? -16.693 -11.090 30.674 1.00 98.19 87 ALA A CA 1
ATOM 683 C C . ALA A 1 87 ? -15.474 -10.149 30.647 1.00 98.19 87 ALA A C 1
ATOM 685 O O . ALA A 1 87 ? -14.937 -9.837 29.585 1.00 98.19 87 ALA A O 1
ATOM 686 N N . ASN A 1 88 ? -14.979 -9.727 31.813 1.00 98.00 88 ASN A N 1
ATOM 687 C CA . ASN A 1 88 ? -13.784 -8.888 31.903 1.00 98.00 88 ASN A CA 1
ATOM 688 C C . ASN A 1 88 ? -12.528 -9.635 31.420 1.00 98.00 88 ASN A C 1
ATOM 690 O O . ASN A 1 88 ? -11.690 -9.070 30.715 1.00 98.00 88 ASN A O 1
ATOM 694 N N . SER A 1 89 ? -12.413 -10.928 31.736 1.00 98.00 89 SER A N 1
ATOM 695 C CA . SER A 1 89 ? -11.310 -11.755 31.240 1.00 98.00 89 SER A CA 1
ATOM 696 C C . SER A 1 89 ? -11.321 -11.894 29.710 1.00 98.00 89 SER A C 1
ATOM 698 O O . SER A 1 89 ? -10.266 -11.796 29.079 1.00 98.00 89 SER A O 1
ATOM 700 N N . GLU A 1 90 ? -12.505 -12.027 29.107 1.00 98.44 90 GLU A N 1
ATOM 701 C CA . GLU A 1 90 ? -12.689 -12.091 27.655 1.00 98.44 90 GLU A CA 1
ATOM 702 C C . GLU A 1 90 ? -12.342 -10.762 26.982 1.00 98.44 90 GLU A C 1
ATOM 704 O O . GLU A 1 90 ? -11.542 -10.749 26.045 1.00 98.44 90 GLU A O 1
ATOM 709 N N . LEU A 1 91 ? -12.853 -9.644 27.509 1.00 98.38 91 LEU A N 1
ATOM 710 C CA . LEU A 1 91 ? -12.537 -8.301 27.013 1.00 98.38 91 LEU A CA 1
ATOM 711 C C . LEU A 1 91 ? -11.038 -8.009 27.084 1.00 98.38 91 LEU A C 1
ATOM 713 O O . LEU A 1 91 ? -10.465 -7.432 26.160 1.00 98.38 91 LEU A O 1
ATOM 717 N N . LYS A 1 92 ? -10.371 -8.438 28.158 1.00 98.44 92 LYS A N 1
ATOM 718 C CA . LYS A 1 92 ? -8.920 -8.298 28.289 1.00 98.44 92 LYS A CA 1
ATOM 719 C C . LYS A 1 92 ? -8.175 -9.111 27.228 1.00 98.44 92 LYS A C 1
ATOM 721 O O . LYS A 1 92 ? -7.211 -8.610 26.654 1.00 98.44 92 LYS A O 1
ATOM 726 N N . ALA A 1 93 ? -8.618 -10.337 26.951 1.00 98.06 93 ALA A N 1
ATOM 727 C CA . ALA A 1 93 ? -8.032 -11.164 25.900 1.00 98.06 93 ALA A CA 1
ATOM 728 C C . ALA A 1 93 ? -8.266 -10.569 24.502 1.00 98.06 93 ALA A C 1
ATOM 730 O O . ALA A 1 93 ? -7.369 -10.592 23.662 1.00 98.06 93 ALA A O 1
ATOM 731 N N . GLU A 1 94 ? -9.451 -10.018 24.246 1.00 98.31 94 GLU A N 1
ATOM 732 C CA . GLU A 1 94 ? -9.775 -9.349 22.987 1.00 98.31 94 GLU A CA 1
ATOM 733 C C . GLU A 1 94 ? -8.947 -8.077 22.779 1.00 98.31 94 GLU A C 1
ATOM 735 O O . GLU A 1 94 ? -8.402 -7.878 21.692 1.00 98.31 94 GLU A O 1
ATOM 740 N N . LEU A 1 95 ? -8.744 -7.284 23.834 1.00 98.38 95 LEU A N 1
ATOM 741 C CA . LEU A 1 95 ? -7.857 -6.124 23.802 1.00 98.38 95 LEU A CA 1
ATOM 742 C C . LEU A 1 95 ? -6.419 -6.528 23.438 1.00 98.38 95 LEU A C 1
ATOM 744 O O . LEU A 1 95 ? -5.830 -5.931 22.540 1.00 98.38 95 LEU A O 1
ATOM 748 N N . SER A 1 96 ? -5.881 -7.587 24.057 1.00 98.25 96 SER A N 1
ATOM 749 C CA . SER A 1 96 ? -4.547 -8.099 23.713 1.00 98.25 96 SER A CA 1
ATOM 750 C C . SER A 1 96 ? -4.448 -8.565 22.256 1.00 98.25 96 SER A C 1
ATOM 752 O O . SER A 1 96 ? -3.480 -8.226 21.580 1.00 98.25 96 SER A O 1
ATOM 754 N N . ARG A 1 97 ? -5.461 -9.271 21.730 1.00 98.50 97 ARG A N 1
ATOM 755 C CA . ARG A 1 97 ? -5.489 -9.655 20.303 1.00 98.50 97 ARG A CA 1
ATOM 756 C C . ARG A 1 97 ? -5.534 -8.435 19.382 1.00 98.50 97 ARG A C 1
ATOM 758 O O . ARG A 1 97 ? -4.869 -8.424 18.349 1.00 98.50 97 ARG A O 1
ATOM 765 N N . SER A 1 98 ? -6.305 -7.412 19.746 1.00 98.19 98 SER A N 1
ATOM 766 C CA . SER A 1 98 ? -6.381 -6.162 18.986 1.00 98.19 98 SER A CA 1
ATOM 767 C C . SER A 1 98 ? -5.029 -5.441 18.948 1.00 98.19 98 SER A C 1
ATOM 769 O O . SER A 1 98 ? -4.630 -4.950 17.891 1.00 98.19 98 SER A O 1
ATOM 771 N N . ASP A 1 99 ? -4.304 -5.397 20.068 1.00 98.38 99 ASP A N 1
ATOM 772 C CA . ASP A 1 99 ? -2.964 -4.805 20.132 1.00 98.38 99 ASP A CA 1
ATOM 773 C C . ASP A 1 99 ? -1.958 -5.580 19.264 1.00 98.38 99 ASP A C 1
ATOM 775 O O . ASP A 1 99 ? -1.217 -4.980 18.483 1.00 98.38 99 ASP A O 1
ATOM 779 N N . GLU A 1 100 ? -1.976 -6.915 19.310 1.00 98.31 100 GLU A N 1
ATOM 780 C CA . GLU A 1 100 ? -1.129 -7.762 18.456 1.00 98.31 100 GLU A CA 1
ATOM 781 C C . GLU A 1 100 ? -1.417 -7.568 16.959 1.00 98.31 100 GLU A C 1
ATOM 783 O O . GLU A 1 100 ? -0.494 -7.505 16.133 1.00 98.31 100 GLU A O 1
ATOM 788 N N . MET A 1 101 ? -2.697 -7.444 16.599 1.00 98.06 101 MET A N 1
ATOM 789 C CA . MET A 1 101 ? -3.122 -7.184 15.226 1.00 98.06 101 MET A CA 1
ATOM 790 C C . MET A 1 101 ? -2.659 -5.801 14.756 1.00 98.06 101 MET A C 1
ATOM 792 O O . MET A 1 101 ? -2.137 -5.673 13.647 1.00 98.06 101 MET A O 1
ATOM 796 N N . LYS A 1 102 ? -2.768 -4.778 15.612 1.00 98.25 102 LYS A N 1
ATOM 797 C CA . LYS A 1 102 ? -2.279 -3.421 15.334 1.00 98.25 102 LYS A CA 1
ATOM 798 C C . LYS A 1 102 ? -0.765 -3.392 15.119 1.00 98.25 102 LYS A C 1
ATOM 800 O O . LYS A 1 102 ? -0.298 -2.778 14.162 1.00 98.25 102 LYS A O 1
ATOM 805 N N . GLU A 1 103 ? 0.001 -4.077 15.963 1.00 98.31 103 GLU A N 1
ATOM 806 C CA . GLU A 1 103 ? 1.455 -4.181 15.801 1.00 98.31 103 GLU A CA 1
ATOM 807 C C . GLU A 1 103 ? 1.842 -4.909 14.509 1.00 98.31 103 GLU A C 1
ATOM 809 O O . GLU A 1 103 ? 2.809 -4.543 13.840 1.00 98.31 103 GLU A O 1
ATOM 814 N N . THR A 1 104 ? 1.066 -5.916 14.111 1.00 98.25 104 THR A N 1
ATOM 815 C CA . THR A 1 104 ? 1.295 -6.636 12.852 1.00 98.25 104 THR A CA 1
ATOM 816 C C . THR A 1 104 ? 0.997 -5.772 11.634 1.00 98.25 104 THR A C 1
ATOM 818 O O . THR A 1 104 ? 1.852 -5.661 10.756 1.00 98.25 104 THR A O 1
ATOM 821 N N . ALA A 1 105 ? -0.133 -5.065 11.630 1.00 98.31 105 ALA A N 1
ATOM 822 C CA . ALA A 1 105 ? -0.459 -4.105 10.580 1.00 98.31 105 ALA A CA 1
ATOM 823 C C . ALA A 1 105 ? 0.590 -2.981 10.477 1.00 98.31 105 ALA A C 1
ATOM 825 O O . ALA A 1 105 ? 0.977 -2.586 9.378 1.00 98.31 105 ALA A O 1
ATOM 826 N N . ASN A 1 106 ? 1.110 -2.493 11.610 1.00 98.56 106 ASN A N 1
ATOM 827 C CA . ASN A 1 106 ? 2.184 -1.499 11.623 1.00 98.56 106 ASN A CA 1
ATOM 828 C C . ASN A 1 106 ? 3.478 -2.034 10.994 1.00 98.56 106 ASN A C 1
ATOM 830 O O . ASN A 1 106 ? 4.102 -1.326 10.202 1.00 98.56 106 ASN A O 1
ATOM 834 N N . ARG A 1 107 ? 3.873 -3.277 11.301 1.00 98.44 107 ARG A N 1
ATOM 835 C CA . ARG A 1 107 ? 5.047 -3.922 10.686 1.00 98.44 107 ARG A CA 1
ATOM 836 C C . ARG A 1 107 ? 4.899 -4.047 9.168 1.00 98.44 107 ARG A C 1
ATOM 838 O O . ARG A 1 107 ? 5.831 -3.716 8.437 1.00 98.44 107 ARG A O 1
ATOM 845 N N . GLU A 1 108 ? 3.731 -4.467 8.690 1.00 98.50 108 GLU A N 1
ATOM 846 C CA . GLU A 1 108 ? 3.440 -4.551 7.252 1.00 98.50 108 GLU A CA 1
ATOM 847 C C . GLU A 1 108 ? 3.482 -3.178 6.576 1.00 98.50 108 GLU A C 1
ATOM 849 O O . GLU A 1 108 ? 4.073 -3.025 5.507 1.00 98.50 108 GLU A O 1
ATOM 854 N N . LEU A 1 109 ? 2.917 -2.155 7.220 1.00 98.56 109 LEU A N 1
ATOM 855 C CA . LEU A 1 109 ? 2.917 -0.788 6.708 1.00 98.56 109 LEU A CA 1
ATOM 856 C C . LEU A 1 109 ? 4.339 -0.229 6.566 1.00 98.56 109 LEU A C 1
ATOM 858 O O . LEU A 1 109 ? 4.629 0.437 5.573 1.00 98.56 109 LEU A O 1
ATOM 862 N N . VAL A 1 110 ? 5.232 -0.510 7.520 1.00 98.50 110 VAL A N 1
ATOM 863 C CA . VAL A 1 110 ? 6.654 -0.137 7.422 1.00 98.50 110 VAL A CA 1
ATOM 864 C C . VAL A 1 110 ? 7.323 -0.851 6.247 1.00 98.50 110 VAL A C 1
ATOM 866 O O . VAL A 1 110 ? 7.920 -0.186 5.404 1.00 98.50 110 VAL A O 1
ATOM 869 N N . SER A 1 111 ? 7.142 -2.168 6.116 1.00 98.50 111 SER A N 1
ATOM 870 C CA . SER A 1 111 ? 7.721 -2.937 5.004 1.00 98.50 111 SER A CA 1
ATOM 871 C C . SER A 1 111 ? 7.231 -2.454 3.630 1.00 98.50 111 SER A C 1
ATOM 873 O O . SER A 1 111 ? 8.010 -2.338 2.681 1.00 98.50 111 SER A O 1
ATOM 875 N N . LEU A 1 112 ? 5.944 -2.111 3.513 1.00 98.38 112 LEU A N 1
ATOM 876 C CA . LEU A 1 112 ? 5.382 -1.550 2.284 1.00 98.38 112 LEU A CA 1
ATOM 877 C C . LEU A 1 112 ? 5.954 -0.167 1.960 1.00 98.38 112 LEU A C 1
ATOM 879 O O . LEU A 1 112 ? 6.181 0.124 0.785 1.00 98.38 112 LEU A O 1
ATOM 883 N N . LYS A 1 113 ? 6.207 0.675 2.969 1.00 98.44 113 LYS A N 1
ATOM 884 C CA . LYS A 1 113 ? 6.867 1.975 2.773 1.00 98.44 113 LYS A CA 1
ATOM 885 C C . LYS A 1 113 ? 8.292 1.809 2.260 1.00 98.44 113 LYS A C 1
ATOM 887 O O . LYS A 1 113 ? 8.622 2.410 1.244 1.00 98.44 113 LYS A O 1
ATOM 892 N N . GLU A 1 114 ? 9.085 0.942 2.886 1.00 98.31 114 GLU A N 1
ATOM 893 C CA . GLU A 1 114 ? 10.456 0.642 2.448 1.00 98.31 114 GLU A CA 1
ATOM 894 C C . GLU A 1 114 ? 10.483 0.122 1.003 1.00 98.31 114 GLU A C 1
ATOM 896 O O . GLU A 1 114 ? 11.281 0.567 0.176 1.00 98.31 114 GLU A O 1
ATOM 901 N N . ARG A 1 115 ? 9.553 -0.777 0.651 1.00 98.38 115 ARG A N 1
ATOM 902 C CA . ARG A 1 115 ? 9.423 -1.273 -0.725 1.00 98.38 115 ARG A CA 1
ATOM 903 C C . ARG A 1 115 ? 9.037 -0.168 -1.712 1.00 98.38 115 ARG A C 1
ATOM 905 O O . ARG A 1 115 ? 9.506 -0.185 -2.847 1.00 98.38 115 ARG A O 1
ATOM 912 N N . ASN A 1 116 ? 8.180 0.768 -1.313 1.00 98.31 116 ASN A N 1
ATOM 913 C CA . ASN A 1 116 ? 7.772 1.889 -2.161 1.00 98.31 116 ASN A CA 1
ATOM 914 C C . ASN A 1 116 ? 8.934 2.869 -2.399 1.00 98.31 116 ASN A C 1
ATOM 916 O O . ASN A 1 116 ? 9.161 3.285 -3.534 1.00 98.31 116 ASN A O 1
ATOM 920 N N . GLU A 1 117 ? 9.727 3.162 -1.366 1.00 98.44 117 GLU A N 1
ATOM 921 C CA . GLU A 1 117 ? 10.955 3.957 -1.496 1.00 98.44 117 GLU A CA 1
ATOM 922 C C . GLU A 1 117 ? 11.949 3.304 -2.464 1.00 98.44 117 GLU A C 1
ATOM 924 O O . GLU A 1 117 ? 12.460 3.970 -3.366 1.00 98.44 117 GLU A O 1
ATOM 929 N N . TYR A 1 118 ? 12.159 1.988 -2.344 1.00 98.31 118 TYR A N 1
ATOM 930 C CA . TYR A 1 118 ? 12.996 1.229 -3.275 1.00 98.31 118 TYR A CA 1
ATOM 931 C C . TYR A 1 118 ? 12.489 1.335 -4.722 1.00 98.31 118 TYR A C 1
ATOM 933 O O . TYR A 1 118 ? 13.243 1.699 -5.621 1.00 98.31 118 TYR A O 1
ATOM 941 N N . LEU A 1 119 ? 11.196 1.084 -4.953 1.00 98.50 119 LEU A N 1
ATOM 942 C CA . LEU A 1 119 ? 10.604 1.159 -6.293 1.00 98.50 119 LEU A CA 1
ATOM 943 C C . LEU A 1 119 ? 10.650 2.573 -6.880 1.00 98.50 119 LEU A C 1
ATOM 945 O O . LEU A 1 119 ? 10.806 2.730 -8.088 1.00 98.50 119 LEU A O 1
ATOM 949 N N . THR A 1 120 ? 10.535 3.599 -6.038 1.00 98.62 120 THR A N 1
ATOM 950 C CA . THR A 1 120 ? 10.666 4.998 -6.458 1.00 98.62 120 THR A CA 1
ATOM 951 C C . THR A 1 120 ? 12.077 5.283 -6.968 1.00 98.62 120 THR A C 1
ATOM 953 O O . THR A 1 120 ? 12.233 5.943 -7.995 1.00 98.62 120 THR A O 1
ATOM 956 N N . LYS A 1 121 ? 13.102 4.751 -6.293 1.00 98.44 121 LYS A N 1
ATOM 957 C CA . LYS A 1 121 ? 14.493 4.868 -6.737 1.00 98.44 121 LYS A CA 1
ATOM 958 C C . LYS A 1 121 ? 14.733 4.124 -8.053 1.00 98.44 121 LYS A C 1
ATOM 960 O O . LYS A 1 121 ? 15.236 4.725 -8.994 1.00 98.44 121 LYS A O 1
ATOM 965 N N . ASP A 1 122 ? 14.306 2.866 -8.147 1.00 98.44 122 ASP A N 1
ATOM 966 C CA . ASP A 1 122 ? 14.446 2.071 -9.375 1.00 98.44 122 ASP A CA 1
ATOM 967 C C . ASP A 1 122 ? 13.734 2.731 -10.570 1.00 98.44 122 ASP A C 1
ATOM 969 O O . ASP A 1 122 ? 14.231 2.695 -11.698 1.00 98.44 122 ASP A O 1
ATOM 973 N N . LEU A 1 123 ? 12.578 3.367 -10.335 1.00 98.56 123 LEU A N 1
ATOM 974 C CA . LEU A 1 123 ? 11.865 4.127 -11.359 1.00 98.56 123 LEU A CA 1
ATOM 975 C C . LEU A 1 123 ? 12.676 5.339 -11.835 1.00 98.56 123 LEU A C 1
ATOM 977 O O . LEU A 1 123 ? 12.746 5.569 -13.042 1.00 98.56 123 LEU A O 1
ATOM 981 N N . ALA A 1 124 ? 13.295 6.085 -10.917 1.00 98.38 124 ALA A N 1
ATOM 982 C CA . ALA A 1 124 ? 14.152 7.219 -11.258 1.00 98.38 124 ALA A CA 1
ATOM 983 C C . ALA A 1 124 ? 15.376 6.773 -12.080 1.00 98.38 124 ALA A C 1
ATOM 985 O O . ALA A 1 124 ? 15.636 7.340 -13.142 1.00 98.38 124 ALA A O 1
ATOM 986 N N . ASP A 1 125 ? 16.050 5.696 -11.665 1.00 98.56 125 ASP A N 1
ATOM 987 C CA . ASP A 1 125 ? 17.196 5.126 -12.389 1.00 98.56 125 ASP A CA 1
ATOM 988 C C . ASP A 1 125 ? 16.784 4.656 -13.803 1.00 98.56 125 ASP A C 1
ATOM 990 O O . ASP A 1 125 ? 17.504 4.850 -14.787 1.00 98.56 125 ASP A O 1
ATOM 994 N N . CYS A 1 126 ? 15.593 4.062 -13.948 1.00 97.88 126 CYS A N 1
ATOM 995 C CA . CYS A 1 126 ? 15.054 3.680 -15.257 1.00 97.88 126 CYS A CA 1
ATOM 996 C C . CYS A 1 126 ? 14.737 4.892 -16.144 1.00 97.88 126 CYS A C 1
ATOM 998 O O . CYS A 1 126 ? 14.976 4.838 -17.351 1.00 97.88 126 CYS A O 1
ATOM 1000 N N . GLN A 1 127 ? 14.209 5.976 -15.571 1.00 98.56 127 GLN A N 1
ATOM 1001 C CA . GLN A 1 127 ? 13.934 7.219 -16.296 1.00 98.56 127 GLN A CA 1
ATOM 1002 C C . GLN A 1 127 ? 15.222 7.890 -16.783 1.00 98.56 127 GLN A C 1
ATOM 1004 O O . GLN A 1 127 ? 15.271 8.347 -17.925 1.00 98.56 127 GLN A O 1
ATOM 1009 N N . GLU A 1 128 ? 16.277 7.896 -15.968 1.00 98.56 128 GLU A N 1
ATOM 1010 C CA . GLU A 1 128 ? 17.591 8.410 -16.367 1.00 98.56 128 GLU A CA 1
ATOM 1011 C C . GLU A 1 128 ? 18.172 7.602 -17.536 1.00 98.56 128 GLU A C 1
ATOM 1013 O O . GLU A 1 128 ? 18.570 8.168 -18.555 1.00 98.56 128 GLU A O 1
ATOM 1018 N N . ARG A 1 129 ? 18.132 6.266 -17.447 1.00 98.44 129 ARG A N 1
ATOM 1019 C CA . ARG A 1 129 ? 18.573 5.382 -18.538 1.00 98.44 129 ARG A CA 1
ATOM 1020 C C . ARG A 1 129 ? 17.767 5.581 -19.818 1.00 98.44 129 ARG A C 1
ATOM 1022 O O . ARG A 1 129 ? 18.333 5.528 -20.908 1.00 98.44 129 ARG A O 1
ATOM 1029 N N . LEU A 1 130 ? 16.456 5.790 -19.702 1.00 98.50 130 LEU A N 1
ATOM 1030 C CA . LEU A 1 130 ? 15.604 6.094 -20.849 1.00 98.50 130 LEU A CA 1
ATOM 1031 C C . LEU A 1 130 ? 16.039 7.405 -21.513 1.00 98.50 130 LEU A C 1
ATOM 1033 O O . LEU A 1 130 ? 16.141 7.455 -22.737 1.00 98.50 130 LEU A O 1
ATOM 1037 N N . HIS A 1 131 ? 16.331 8.435 -20.719 1.00 98.38 131 HIS A N 1
ATOM 1038 C CA . HIS A 1 131 ? 16.791 9.721 -21.230 1.00 98.38 131 HIS A CA 1
ATOM 1039 C C . HIS A 1 131 ? 18.149 9.613 -21.946 1.00 98.38 131 HIS A C 1
ATOM 1041 O O . HIS A 1 131 ? 18.314 10.173 -23.030 1.00 98.38 131 HIS A O 1
ATOM 1047 N N . ASP A 1 132 ? 19.092 8.837 -21.402 1.00 98.62 132 ASP A N 1
ATOM 1048 C CA . ASP A 1 132 ? 20.385 8.577 -22.053 1.00 98.62 132 ASP A CA 1
ATOM 1049 C C . ASP A 1 132 ? 20.219 7.864 -23.404 1.00 98.62 132 ASP A C 1
ATOM 1051 O O . ASP A 1 132 ? 20.791 8.276 -24.415 1.00 98.62 132 ASP A O 1
ATOM 1055 N N . VAL A 1 133 ? 19.368 6.834 -23.460 1.00 98.44 133 VAL A N 1
ATOM 1056 C CA . VAL A 1 133 ? 19.070 6.123 -24.713 1.00 98.44 133 VAL A CA 1
ATOM 1057 C C . VAL A 1 133 ? 18.413 7.046 -25.736 1.00 98.44 133 VAL A C 1
ATOM 1059 O O . VAL A 1 133 ? 18.780 6.996 -26.906 1.00 98.44 133 VAL A O 1
ATOM 1062 N N . GLN A 1 134 ? 17.480 7.903 -25.316 1.00 98.56 134 GLN A N 1
ATOM 1063 C CA . GLN A 1 134 ? 16.854 8.886 -26.205 1.00 98.56 134 GLN A CA 1
ATOM 1064 C C . GLN A 1 134 ? 17.885 9.845 -26.801 1.00 98.56 134 GLN A C 1
ATOM 1066 O O . GLN A 1 134 ? 17.866 10.081 -28.004 1.00 98.56 134 GLN A O 1
ATOM 1071 N N . LYS A 1 135 ? 18.818 10.345 -25.988 1.00 98.44 135 LYS A N 1
ATOM 1072 C CA . LYS A 1 135 ? 19.896 11.212 -26.467 1.00 98.44 135 LYS A CA 1
ATOM 1073 C C . LYS A 1 135 ? 20.794 10.494 -27.478 1.00 98.44 135 LYS A C 1
ATOM 1075 O O . LYS A 1 135 ? 21.057 11.010 -28.559 1.00 98.44 135 LYS A O 1
ATOM 1080 N N . ARG A 1 136 ? 21.215 9.269 -27.163 1.00 98.31 136 ARG A N 1
ATOM 1081 C CA . ARG A 1 136 ? 22.035 8.461 -28.077 1.00 98.31 136 ARG A CA 1
ATOM 1082 C C . ARG A 1 136 ? 21.312 8.150 -29.383 1.00 98.31 136 ARG A C 1
ATOM 1084 O O . ARG A 1 136 ? 21.954 8.101 -30.425 1.00 98.31 136 ARG A O 1
ATOM 1091 N N . LEU A 1 137 ? 19.997 7.938 -29.335 1.00 98.44 137 LEU A N 1
ATOM 1092 C CA . LEU A 1 137 ? 19.187 7.756 -30.535 1.00 98.44 137 LEU A CA 1
ATOM 1093 C C . LEU A 1 137 ? 19.219 9.015 -31.403 1.00 98.44 137 LEU A C 1
ATOM 1095 O O . LEU A 1 137 ? 19.501 8.901 -32.589 1.00 98.44 137 LEU A O 1
ATOM 1099 N N . THR A 1 138 ? 19.025 10.198 -30.813 1.00 98.12 138 THR A N 1
ATOM 1100 C CA . THR A 1 138 ? 19.105 11.457 -31.569 1.00 98.12 138 THR A CA 1
ATOM 1101 C C . THR A 1 138 ? 20.494 11.705 -32.156 1.00 98.12 138 THR A C 1
ATOM 1103 O O . THR A 1 138 ? 20.600 12.203 -33.272 1.00 98.12 138 THR A O 1
ATOM 1106 N N . ASP A 1 139 ? 21.562 11.319 -31.451 1.00 98.31 139 ASP A N 1
ATOM 1107 C CA . ASP A 1 139 ? 22.931 11.423 -31.968 1.00 98.31 139 ASP A CA 1
ATOM 1108 C C . ASP A 1 139 ? 23.124 10.504 -33.190 1.00 98.31 139 ASP A C 1
ATOM 1110 O O . ASP A 1 139 ? 23.595 10.952 -34.231 1.00 98.31 139 ASP A O 1
ATOM 1114 N N . VAL A 1 140 ? 22.665 9.248 -33.116 1.00 98.38 140 VAL A N 1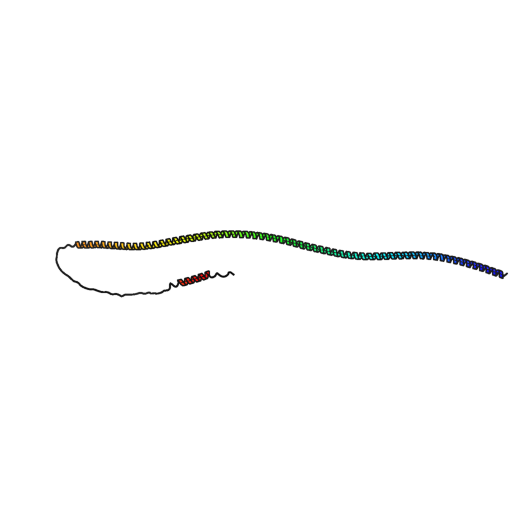
ATOM 1115 C CA . VAL A 1 140 ? 22.718 8.297 -34.245 1.00 98.38 140 VAL A CA 1
ATOM 1116 C C . VAL A 1 140 ? 21.864 8.759 -35.429 1.00 98.38 140 VAL A C 1
ATOM 1118 O O . VAL A 1 140 ? 22.263 8.583 -36.579 1.00 98.38 140 VAL A O 1
ATOM 1121 N N . GLU A 1 141 ? 20.692 9.342 -35.175 1.00 98.38 141 GLU A N 1
ATOM 1122 C CA . GLU A 1 141 ? 19.846 9.924 -36.222 1.00 98.38 141 GLU A CA 1
ATOM 1123 C C . GLU A 1 141 ? 20.563 11.076 -36.941 1.00 98.38 141 GLU A C 1
ATOM 1125 O O . GLU A 1 141 ? 20.529 11.142 -38.172 1.00 98.38 141 GLU A O 1
ATOM 1130 N N . ASN A 1 142 ? 21.263 11.940 -36.200 1.00 97.94 142 ASN A N 1
ATOM 1131 C CA . ASN A 1 142 ? 22.063 13.019 -36.778 1.00 97.94 142 ASN A CA 1
ATOM 1132 C C . ASN A 1 142 ? 23.249 12.478 -37.591 1.00 97.94 142 ASN A C 1
ATOM 1134 O O . ASN A 1 142 ? 23.423 12.888 -38.740 1.00 97.94 142 ASN A O 1
ATOM 1138 N N . ASP A 1 143 ? 23.999 11.509 -37.057 1.00 98.19 143 ASP A N 1
ATOM 1139 C CA . ASP A 1 143 ? 25.105 10.857 -37.771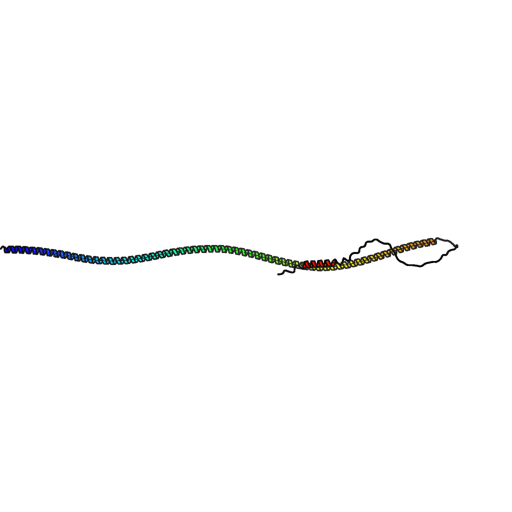 1.00 98.19 143 ASP A CA 1
ATOM 1140 C C . ASP A 1 143 ? 24.619 10.218 -39.086 1.00 98.19 143 ASP A C 1
ATOM 1142 O O . ASP A 1 143 ? 25.260 10.335 -40.131 1.00 98.19 143 ASP A O 1
ATOM 1146 N N . ALA A 1 144 ? 23.450 9.567 -39.073 1.00 97.75 144 ALA A N 1
ATOM 1147 C CA . ALA A 1 144 ? 22.860 8.971 -40.270 1.00 97.75 144 ALA A CA 1
ATOM 1148 C C . ALA A 1 144 ? 22.510 10.023 -41.337 1.00 97.75 144 ALA A C 1
ATOM 1150 O O . ALA A 1 144 ? 22.733 9.789 -42.528 1.00 97.75 144 ALA A O 1
ATOM 1151 N N . ILE A 1 145 ? 21.995 11.187 -40.927 1.00 98.00 145 ILE A N 1
ATOM 1152 C CA . ILE A 1 145 ? 21.737 12.318 -41.830 1.00 98.00 145 ILE A CA 1
ATOM 1153 C C . ILE A 1 145 ? 23.051 12.830 -42.435 1.00 98.00 145 ILE A C 1
ATOM 1155 O O . ILE A 1 145 ? 23.118 13.050 -43.647 1.00 98.00 145 ILE A O 1
ATOM 1159 N N . GLU A 1 146 ? 24.104 12.982 -41.629 1.00 98.00 146 GLU A N 1
ATOM 1160 C CA . GLU A 1 146 ? 25.426 13.389 -42.118 1.00 98.00 146 GLU A CA 1
ATOM 1161 C C . GLU A 1 146 ? 25.987 12.392 -43.140 1.00 98.00 146 GLU A C 1
ATOM 1163 O O . GLU A 1 146 ? 26.413 12.796 -44.227 1.00 98.00 146 GLU A O 1
ATOM 1168 N N . PHE A 1 147 ? 25.912 11.087 -42.858 1.00 98.06 147 PHE A N 1
ATOM 1169 C CA . PHE A 1 147 ? 26.339 10.057 -43.804 1.00 98.06 147 PHE A CA 1
ATOM 1170 C C . PHE A 1 147 ? 25.541 10.092 -45.109 1.00 98.06 147 PHE A C 1
ATOM 1172 O O . PHE A 1 147 ? 26.136 9.981 -46.182 1.00 98.06 147 PHE A O 1
ATOM 1179 N N . MET A 1 148 ? 24.220 10.283 -45.052 1.00 97.81 148 MET A N 1
ATOM 1180 C CA . MET A 1 148 ? 23.406 10.414 -46.265 1.00 97.81 148 MET A CA 1
ATOM 1181 C C . MET A 1 148 ? 23.818 11.625 -47.109 1.00 97.81 148 MET A C 1
ATOM 1183 O O . MET A 1 148 ? 23.910 11.506 -48.332 1.00 97.81 148 MET A O 1
ATOM 1187 N N . ASN A 1 149 ? 24.134 12.760 -46.481 1.00 97.50 149 ASN A N 1
ATOM 1188 C CA . ASN A 1 149 ? 24.630 13.940 -47.193 1.00 97.50 149 ASN A CA 1
ATOM 1189 C C . ASN A 1 149 ? 25.979 13.670 -47.878 1.00 97.50 149 ASN A C 1
ATOM 1191 O O . ASN A 1 149 ? 26.164 14.044 -49.036 1.00 97.50 149 ASN A O 1
ATOM 1195 N N . ILE A 1 150 ? 26.903 12.979 -47.203 1.00 97.88 150 ILE A N 1
ATOM 1196 C CA . ILE A 1 150 ? 28.197 12.586 -47.785 1.00 97.88 150 ILE A CA 1
ATOM 1197 C C . ILE A 1 150 ? 27.999 11.638 -48.975 1.00 97.88 150 ILE A C 1
ATOM 1199 O O . ILE A 1 150 ? 28.641 11.810 -50.010 1.00 97.88 150 ILE A O 1
ATOM 1203 N N . ILE A 1 151 ? 27.103 10.652 -48.860 1.00 97.06 151 ILE A N 1
ATOM 1204 C CA . ILE A 1 151 ? 26.784 9.732 -49.962 1.00 97.06 151 ILE A CA 1
ATOM 1205 C C . ILE A 1 151 ? 26.242 10.505 -51.168 1.00 97.06 151 ILE A C 1
ATOM 1207 O O . ILE A 1 151 ? 26.669 10.241 -52.290 1.00 97.06 151 ILE A O 1
ATOM 1211 N N . ALA A 1 152 ? 25.344 11.469 -50.949 1.00 96.88 152 ALA A N 1
ATOM 1212 C CA . ALA A 1 152 ? 24.796 12.298 -52.019 1.00 96.88 152 ALA A CA 1
ATOM 1213 C C . ALA A 1 152 ? 25.880 13.134 -52.724 1.00 96.88 152 ALA A C 1
ATOM 1215 O O . ALA A 1 152 ? 25.901 13.181 -53.953 1.00 96.88 152 ALA A O 1
ATOM 1216 N N . LEU A 1 153 ? 26.807 13.734 -51.967 1.00 97.44 153 LEU A N 1
ATOM 1217 C CA . LEU A 1 153 ? 27.944 14.477 -52.526 1.00 97.44 153 LEU A CA 1
ATOM 1218 C C . LEU A 1 153 ? 28.869 13.570 -53.347 1.00 97.44 153 LEU A C 1
ATOM 1220 O O . LEU A 1 153 ? 29.146 13.863 -54.505 1.00 97.44 153 LEU A O 1
ATOM 1224 N N . ASN A 1 154 ? 29.269 12.424 -52.791 1.00 96.56 154 ASN A N 1
ATOM 1225 C CA . ASN A 1 154 ? 30.110 11.460 -53.503 1.00 96.56 154 ASN A CA 1
ATOM 1226 C C . ASN A 1 154 ? 29.432 10.926 -54.774 1.00 96.56 154 ASN A C 1
ATOM 1228 O O . ASN A 1 154 ? 30.105 10.630 -55.760 1.00 96.56 154 ASN A O 1
ATOM 1232 N N . HIS A 1 155 ? 28.105 10.769 -54.760 1.00 97.62 155 HIS A N 1
ATOM 1233 C CA . HIS A 1 155 ? 27.351 10.358 -55.940 1.00 97.62 155 HIS A CA 1
ATOM 1234 C C . HIS A 1 155 ? 27.417 11.412 -57.052 1.00 97.62 155 HIS A C 1
ATOM 1236 O O . HIS A 1 155 ? 27.661 11.046 -58.201 1.00 97.62 155 HIS A O 1
ATOM 1242 N N . ALA A 1 156 ? 27.270 12.695 -56.706 1.00 96.56 156 ALA A N 1
ATOM 1243 C CA . ALA A 1 156 ? 27.417 13.799 -57.653 1.00 96.56 156 ALA A CA 1
ATOM 1244 C C . ALA A 1 156 ? 28.841 13.858 -58.238 1.00 96.56 156 ALA A C 1
ATOM 1246 O O . ALA A 1 156 ? 29.000 13.881 -59.457 1.00 96.56 156 ALA A O 1
ATOM 1247 N N . ASP A 1 157 ? 29.873 13.756 -57.393 1.00 97.06 157 ASP A N 1
ATOM 1248 C CA . ASP A 1 157 ? 31.274 13.732 -57.841 1.00 97.06 157 ASP A CA 1
ATOM 1249 C C . ASP A 1 157 ? 31.554 12.551 -58.793 1.00 97.06 157 ASP A C 1
ATOM 1251 O O . ASP A 1 157 ? 32.263 12.685 -59.794 1.00 97.06 157 ASP A O 1
ATOM 1255 N N . LEU A 1 158 ? 30.986 11.372 -58.513 1.00 96.75 158 LEU A N 1
ATOM 1256 C CA . LEU A 1 158 ? 31.101 10.201 -59.388 1.00 96.75 158 LEU A CA 1
ATOM 1257 C C . LEU A 1 158 ? 30.414 10.412 -60.742 1.00 96.75 158 LEU A C 1
ATOM 1259 O O . LEU A 1 158 ? 30.917 9.920 -61.758 1.00 96.75 158 LEU A O 1
ATOM 1263 N N . GLU A 1 159 ? 29.279 11.106 -60.779 1.00 97.12 159 GLU A N 1
ATOM 1264 C CA . GLU A 1 159 ? 28.572 11.439 -62.018 1.00 97.12 159 GLU A CA 1
ATOM 1265 C C . GLU A 1 159 ? 29.384 12.421 -62.879 1.00 97.12 159 GLU A C 1
ATOM 1267 O O . GLU A 1 159 ? 29.553 12.190 -64.086 1.00 97.12 159 GLU A O 1
ATOM 1272 N N . ASP A 1 160 ? 29.981 13.436 -62.253 1.00 97.00 160 ASP A N 1
ATOM 1273 C CA . ASP A 1 160 ? 30.881 14.394 -62.902 1.00 97.00 160 ASP A CA 1
ATOM 1274 C C . ASP A 1 160 ? 32.128 13.700 -63.469 1.00 97.00 160 ASP A C 1
ATOM 1276 O O . ASP A 1 160 ? 32.423 13.820 -64.663 1.00 97.00 160 ASP A O 1
ATOM 1280 N N . LEU A 1 161 ? 32.815 12.877 -62.666 1.00 96.88 161 LEU A N 1
ATOM 1281 C CA . LEU A 1 161 ? 33.974 12.092 -63.115 1.00 96.88 161 LEU A CA 1
ATOM 1282 C C . LEU A 1 161 ? 33.613 11.111 -64.237 1.00 96.88 161 LEU A C 1
ATOM 1284 O O . LEU A 1 161 ? 34.392 10.894 -65.169 1.00 96.88 161 LEU A O 1
ATOM 1288 N N . THR A 1 162 ? 32.424 10.510 -64.179 1.00 97.31 162 THR A N 1
ATOM 1289 C CA . THR A 1 162 ? 31.930 9.621 -65.238 1.00 97.31 162 THR A CA 1
ATOM 1290 C C . THR A 1 162 ? 31.714 10.387 -66.540 1.00 97.31 162 THR A C 1
ATOM 1292 O O . THR A 1 162 ? 32.055 9.890 -67.620 1.00 97.31 162 THR A O 1
ATOM 1295 N N . SER A 1 163 ? 31.169 11.598 -66.452 1.00 96.31 163 SER A N 1
ATOM 1296 C CA . SER A 1 163 ? 30.963 12.485 -67.595 1.00 96.31 163 SER A CA 1
ATOM 1297 C C . SER A 1 163 ? 32.295 12.948 -68.191 1.00 96.31 163 SER A C 1
ATOM 1299 O O . SER A 1 163 ? 32.485 12.871 -69.408 1.00 96.31 163 SER A O 1
ATOM 1301 N N . GLU A 1 164 ? 33.263 13.322 -67.354 1.00 97.19 164 GLU A N 1
ATOM 1302 C CA . GLU A 1 164 ? 34.609 13.691 -67.796 1.00 97.19 164 GLU A CA 1
ATOM 1303 C C . GLU A 1 164 ? 35.348 12.520 -68.455 1.00 97.19 164 GLU A C 1
ATOM 1305 O O . GLU A 1 164 ? 35.935 12.682 -69.526 1.00 97.19 164 GLU A O 1
ATOM 1310 N N . LYS A 1 165 ? 35.255 11.311 -67.892 1.00 97.38 165 LYS A N 1
ATOM 1311 C CA . LYS A 1 165 ? 35.825 10.103 -68.501 1.00 97.38 165 LYS A CA 1
ATOM 1312 C C . LYS A 1 165 ? 35.267 9.855 -69.904 1.00 97.38 165 LYS A C 1
ATOM 1314 O O . LYS A 1 165 ? 36.028 9.515 -70.809 1.00 97.38 165 LYS A O 1
ATOM 1319 N N . LYS A 1 166 ? 33.952 10.015 -70.104 1.00 96.94 166 LYS A N 1
ATOM 1320 C CA . LYS A 1 166 ? 33.323 9.878 -71.431 1.00 96.94 166 LYS A CA 1
ATOM 1321 C C . LYS A 1 166 ? 33.859 10.923 -72.410 1.00 96.94 166 LYS A C 1
ATOM 1323 O O . LYS A 1 166 ? 34.186 10.569 -73.540 1.00 96.94 166 LYS A O 1
ATOM 1328 N N . ARG A 1 167 ? 33.992 12.179 -71.969 1.00 97.62 167 ARG A N 1
ATOM 1329 C CA . ARG A 1 167 ? 34.575 13.268 -72.768 1.00 97.62 167 ARG A CA 1
ATOM 1330 C C . ARG A 1 167 ? 36.010 12.949 -73.190 1.00 97.62 167 ARG A C 1
ATOM 1332 O O . ARG A 1 167 ? 36.310 12.993 -74.376 1.00 97.62 167 ARG A O 1
ATOM 1339 N N . LEU A 1 168 ? 36.866 12.562 -72.244 1.00 96.69 168 LEU A N 1
ATOM 1340 C CA . LEU A 1 168 ? 38.259 12.203 -72.524 1.00 96.69 168 LEU A CA 1
ATOM 1341 C C . LEU A 1 168 ? 38.379 10.978 -73.434 1.00 96.69 168 LEU A C 1
ATOM 1343 O O . LEU A 1 168 ? 39.262 10.940 -74.282 1.00 96.69 168 LEU A O 1
ATOM 1347 N N . SER A 1 169 ? 37.492 9.988 -73.295 1.00 97.00 169 SER A N 1
ATOM 1348 C CA . SER A 1 169 ? 37.445 8.843 -74.212 1.00 97.00 169 SER A CA 1
ATOM 1349 C C . SER A 1 169 ? 37.162 9.287 -75.648 1.00 97.00 169 SER A C 1
ATOM 1351 O O . SER A 1 169 ? 37.819 8.810 -76.567 1.00 97.00 169 SER A O 1
ATOM 1353 N N . PHE A 1 170 ? 36.224 10.220 -75.839 1.00 95.56 170 PHE A N 1
ATOM 1354 C CA . PHE A 1 170 ? 35.918 10.778 -77.157 1.00 95.56 170 PHE A CA 1
ATOM 1355 C C . PHE A 1 170 ? 37.103 11.570 -77.730 1.00 95.56 170 PHE A C 1
ATOM 1357 O O . PHE A 1 170 ? 37.498 11.344 -78.872 1.00 95.56 170 PHE A O 1
ATOM 1364 N N . GLU A 1 171 ? 37.710 12.449 -76.925 1.00 96.69 171 GLU A N 1
ATOM 1365 C CA . GLU A 1 171 ? 38.911 13.200 -77.319 1.00 96.69 171 GLU A CA 1
ATOM 1366 C C . GLU A 1 171 ? 40.072 12.251 -77.682 1.00 96.69 171 GLU A C 1
ATOM 1368 O O . GLU A 1 171 ? 40.788 12.477 -78.659 1.00 96.69 171 GLU A O 1
ATOM 1373 N N . PHE A 1 172 ? 40.245 11.151 -76.941 1.00 96.38 172 PHE A N 1
ATOM 1374 C CA . PHE A 1 172 ? 41.259 10.136 -77.228 1.00 96.38 172 PHE A CA 1
ATOM 1375 C C . PHE A 1 172 ? 41.008 9.424 -78.559 1.00 96.38 172 PHE A C 1
ATOM 1377 O O . PHE A 1 172 ? 41.943 9.280 -79.349 1.00 96.38 172 PHE A O 1
ATOM 1384 N N . ASP A 1 173 ? 39.771 9.004 -78.832 1.00 96.06 173 ASP A N 1
ATOM 1385 C CA . ASP A 1 173 ? 39.406 8.362 -80.099 1.00 96.06 173 ASP A CA 1
ATOM 1386 C C . ASP A 1 173 ? 39.667 9.294 -81.294 1.00 96.06 173 ASP A C 1
ATOM 1388 O O . ASP A 1 173 ? 40.207 8.866 -82.321 1.00 96.06 173 ASP A O 1
ATOM 1392 N N . GLU A 1 174 ? 39.362 10.587 -81.147 1.00 96.50 174 GLU A N 1
ATOM 1393 C CA . GLU A 1 174 ? 39.633 11.609 -82.160 1.00 96.50 174 GLU A CA 1
ATOM 1394 C C . GLU A 1 174 ? 41.140 11.795 -82.403 1.00 96.50 174 GLU A C 1
ATOM 1396 O O . GLU A 1 174 ? 41.601 11.771 -83.549 1.00 96.50 174 GLU A O 1
ATOM 1401 N N . VAL A 1 175 ? 41.939 11.899 -81.337 1.00 95.88 175 VAL A N 1
ATOM 1402 C CA . VAL A 1 175 ? 43.406 11.967 -81.436 1.00 95.88 175 VAL A CA 1
ATOM 1403 C C . VAL A 1 175 ? 43.986 10.703 -82.065 1.00 95.88 175 VAL A C 1
ATOM 1405 O O . VAL A 1 175 ? 44.888 10.786 -82.900 1.00 95.88 175 VAL A O 1
ATOM 1408 N N . ASN A 1 176 ? 43.470 9.530 -81.705 1.00 96.00 176 ASN A N 1
ATOM 1409 C CA . ASN A 1 176 ? 43.921 8.252 -82.240 1.00 96.00 176 ASN A CA 1
ATOM 1410 C C . ASN A 1 176 ? 43.646 8.155 -83.750 1.00 96.00 176 ASN A C 1
ATOM 1412 O O . ASN A 1 176 ? 44.514 7.713 -84.503 1.00 96.00 176 ASN A O 1
ATOM 1416 N N . LYS A 1 177 ? 42.493 8.657 -84.209 1.00 96.38 177 LYS A N 1
ATOM 1417 C CA . LYS A 1 177 ? 42.180 8.794 -85.637 1.00 96.38 177 LYS A CA 1
ATOM 1418 C C . LYS A 1 177 ? 43.147 9.747 -86.341 1.00 96.38 177 LYS A C 1
ATOM 1420 O O . LYS A 1 177 ? 43.731 9.378 -87.356 1.00 96.38 177 LYS A O 1
ATOM 1425 N N . MET A 1 178 ? 43.391 10.930 -85.768 1.00 95.50 178 MET A N 1
ATOM 1426 C CA . MET A 1 178 ? 44.377 11.875 -86.311 1.00 95.50 178 MET A CA 1
ATOM 1427 C C . MET A 1 178 ? 45.785 11.270 -86.393 1.00 95.50 178 MET A C 1
ATOM 1429 O O . MET A 1 178 ? 46.524 11.560 -87.336 1.00 95.50 178 MET A O 1
ATOM 1433 N N . ARG A 1 179 ? 46.179 10.434 -85.421 1.00 97.06 179 ARG A N 1
ATOM 1434 C CA . ARG A 1 179 ? 47.455 9.707 -85.459 1.00 97.06 179 ARG A CA 1
ATOM 1435 C C . ARG A 1 179 ? 47.503 8.744 -86.646 1.00 97.06 179 ARG A C 1
ATOM 1437 O O . ARG A 1 179 ? 48.471 8.802 -87.394 1.00 97.06 179 ARG A O 1
ATOM 1444 N N . MET A 1 180 ? 46.468 7.924 -86.841 1.00 94.88 180 MET A N 1
ATOM 1445 C CA . MET A 1 180 ? 46.389 6.969 -87.958 1.00 94.88 180 MET A CA 1
ATOM 1446 C C . MET A 1 180 ? 46.417 7.661 -89.329 1.00 94.88 180 MET A C 1
ATOM 1448 O O . MET A 1 180 ? 47.119 7.212 -90.238 1.00 94.88 180 MET A O 1
ATOM 1452 N N . ASP A 1 181 ? 45.707 8.785 -89.472 1.00 95.81 181 ASP A N 1
ATOM 1453 C CA . ASP A 1 181 ? 45.727 9.587 -90.701 1.00 95.81 181 ASP A CA 1
ATOM 1454 C C . ASP A 1 181 ? 47.145 10.107 -90.994 1.00 95.81 181 ASP A C 1
ATOM 1456 O O . ASP A 1 181 ? 47.620 10.053 -92.131 1.00 95.81 181 ASP A O 1
ATOM 1460 N N . ARG A 1 182 ? 47.860 10.578 -89.962 1.00 95.50 182 ARG A N 1
ATOM 1461 C CA . ARG A 1 182 ? 49.258 11.018 -90.087 1.00 95.50 182 ARG A CA 1
ATOM 1462 C C . ARG A 1 182 ? 50.219 9.865 -90.376 1.00 95.50 182 ARG A C 1
ATOM 1464 O O . ARG A 1 182 ? 51.112 10.049 -91.194 1.00 95.50 182 ARG A O 1
ATOM 1471 N N . GLU A 1 183 ? 50.054 8.703 -89.746 1.00 96.19 183 GLU A N 1
ATOM 1472 C CA . GLU A 1 183 ? 50.842 7.494 -90.040 1.00 96.19 183 GLU A CA 1
ATOM 1473 C C . GLU A 1 183 ? 50.690 7.099 -91.515 1.00 96.19 183 GLU A C 1
ATOM 1475 O O . GLU A 1 183 ? 51.691 6.957 -92.215 1.00 96.19 183 GLU A O 1
ATOM 1480 N N . SER A 1 184 ? 49.458 7.086 -92.032 1.00 94.62 184 SER A N 1
ATOM 1481 C CA . SER A 1 184 ? 49.178 6.827 -93.453 1.00 94.62 184 SER A CA 1
ATOM 1482 C C . SER A 1 184 ? 49.842 7.860 -94.379 1.00 94.62 184 SER A C 1
ATOM 1484 O O . SER A 1 184 ? 50.399 7.519 -95.425 1.00 94.62 184 SER A O 1
ATOM 1486 N N . GLN A 1 185 ? 49.825 9.146 -94.001 1.00 95.31 185 GLN A N 1
ATOM 1487 C CA . GLN A 1 185 ? 50.540 10.196 -94.740 1.00 95.31 185 GLN A CA 1
ATOM 1488 C C . GLN A 1 185 ? 52.059 9.982 -94.721 1.00 95.31 185 GLN A C 1
ATOM 1490 O O . GLN A 1 185 ? 52.711 10.167 -95.750 1.00 95.31 185 GLN A O 1
ATOM 1495 N N . ILE A 1 186 ? 52.628 9.589 -93.578 1.00 94.19 186 ILE A N 1
ATOM 1496 C CA . ILE A 1 186 ? 54.057 9.285 -93.446 1.00 94.19 186 ILE A CA 1
ATOM 1497 C C . ILE A 1 186 ? 54.433 8.114 -94.356 1.00 94.19 186 ILE A C 1
ATOM 1499 O O . ILE A 1 186 ? 55.408 8.233 -95.093 1.00 94.19 186 ILE A O 1
ATOM 1503 N N . GLU A 1 187 ? 53.655 7.031 -94.374 1.00 94.56 187 GLU A N 1
ATOM 1504 C CA . GLU A 1 187 ? 53.883 5.877 -95.259 1.00 94.56 187 GLU A CA 1
ATOM 1505 C C . GLU A 1 187 ? 53.840 6.272 -96.744 1.00 94.56 187 GLU A C 1
ATOM 1507 O O . GLU A 1 187 ? 54.710 5.886 -97.537 1.00 94.56 187 GLU A O 1
ATOM 1512 N N . SER A 1 188 ? 52.875 7.117 -97.129 1.00 95.12 188 SER A N 1
ATOM 1513 C CA . SER A 1 188 ? 52.801 7.667 -98.486 1.00 95.12 188 SER A CA 1
ATOM 1514 C C . SER A 1 188 ? 54.029 8.516 -98.834 1.00 95.12 188 SER A C 1
ATOM 1516 O O . SER A 1 188 ? 54.575 8.387 -99.936 1.00 95.12 188 SER A O 1
ATOM 1518 N N . LEU A 1 189 ? 54.485 9.373 -97.916 1.00 94.75 189 LEU A N 1
ATOM 1519 C CA . LEU A 1 189 ? 55.676 10.200 -98.113 1.00 94.75 189 LEU A CA 1
ATOM 1520 C C . LEU A 1 189 ? 56.948 9.350 -98.187 1.00 94.75 189 LEU A C 1
ATOM 1522 O O . LEU A 1 189 ? 57.782 9.597 -99.055 1.00 94.75 189 LEU A O 1
ATOM 1526 N N . GLN A 1 190 ? 57.088 8.330 -97.337 1.00 95.19 190 GLN A N 1
ATOM 1527 C CA . GLN A 1 190 ? 58.204 7.382 -97.370 1.00 95.19 190 GLN A CA 1
ATOM 1528 C C . GLN A 1 190 ? 58.272 6.643 -98.710 1.00 95.19 190 GLN A C 1
ATOM 1530 O O . GLN A 1 190 ? 59.345 6.578 -99.311 1.00 95.19 190 GLN A O 1
ATOM 1535 N N . SER A 1 191 ? 57.133 6.174 -99.229 1.00 93.94 191 SER A N 1
ATOM 1536 C CA . SER A 1 191 ? 57.048 5.535 -100.551 1.00 93.94 191 SER A CA 1
ATOM 1537 C C . SER A 1 191 ? 57.487 6.481 -101.674 1.00 93.94 191 SER A C 1
ATOM 1539 O O . SER A 1 191 ? 58.256 6.106 -102.559 1.00 93.94 191 SER A O 1
ATOM 1541 N N . ARG A 1 192 ? 57.067 7.752 -101.614 1.00 94.75 192 ARG A N 1
ATOM 1542 C CA . ARG A 1 192 ? 57.480 8.779 -102.583 1.00 94.75 192 ARG A CA 1
ATOM 1543 C C . ARG A 1 192 ? 58.969 9.116 -102.487 1.00 94.75 192 ARG A C 1
ATOM 1545 O O . ARG A 1 192 ? 59.604 9.307 -103.519 1.00 94.75 192 ARG A O 1
ATOM 1552 N N . ILE A 1 193 ? 59.531 9.173 -101.278 1.00 94.50 193 ILE A N 1
ATOM 1553 C CA . ILE A 1 193 ? 60.977 9.334 -101.065 1.00 94.50 193 ILE A CA 1
ATOM 1554 C C . ILE A 1 193 ? 61.739 8.165 -101.696 1.00 94.50 193 ILE A C 1
ATOM 1556 O O . ILE A 1 193 ? 62.770 8.398 -102.320 1.00 94.50 193 ILE A O 1
ATOM 1560 N N . LEU A 1 194 ? 61.243 6.930 -101.559 1.00 93.88 194 LEU A N 1
ATOM 1561 C CA . LEU A 1 194 ? 61.870 5.750 -102.155 1.00 93.88 194 LEU A CA 1
ATOM 1562 C C . LEU A 1 194 ? 61.922 5.860 -103.686 1.00 93.88 194 LEU A C 1
ATOM 1564 O O . LEU A 1 194 ? 62.999 5.775 -104.266 1.00 93.88 194 LEU A O 1
ATOM 1568 N N . SER A 1 195 ? 60.787 6.174 -104.317 1.00 92.25 195 SER A N 1
ATOM 1569 C CA . SER A 1 195 ? 60.719 6.383 -105.769 1.00 92.25 195 SER A CA 1
ATOM 1570 C C . SER A 1 195 ? 61.627 7.529 -106.232 1.00 92.25 195 SER A C 1
ATOM 1572 O O . SER A 1 195 ? 62.339 7.400 -107.223 1.00 92.25 195 SER A O 1
ATOM 1574 N N . LEU A 1 196 ? 61.680 8.648 -105.498 1.00 92.06 196 LEU A N 1
ATOM 1575 C CA . LEU A 1 196 ? 62.597 9.748 -105.820 1.00 92.06 196 LEU A CA 1
ATOM 1576 C C . LEU A 1 196 ? 64.073 9.337 -105.712 1.00 92.06 196 LEU A C 1
ATOM 1578 O O . LEU A 1 196 ? 64.876 9.800 -106.519 1.00 92.06 196 LEU A O 1
ATOM 1582 N N . LYS A 1 197 ? 64.436 8.466 -104.761 1.00 92.38 197 LYS A N 1
ATOM 1583 C CA . LYS A 1 197 ? 65.792 7.900 -104.671 1.00 92.38 197 LYS A CA 1
ATOM 1584 C C . LYS A 1 197 ? 66.115 7.005 -105.867 1.00 92.38 197 LYS A C 1
ATOM 1586 O O . LYS A 1 197 ? 67.227 7.087 -106.377 1.00 92.38 197 LYS A O 1
ATOM 1591 N N . GLU A 1 198 ? 65.163 6.202 -106.337 1.00 90.25 198 GLU A N 1
ATOM 1592 C CA . GLU A 1 198 ? 65.320 5.395 -107.558 1.00 90.25 198 GLU A CA 1
ATOM 1593 C C . GLU A 1 198 ? 65.517 6.289 -108.791 1.00 90.25 198 GLU A C 1
ATOM 1595 O O . GLU A 1 198 ? 66.463 6.091 -109.552 1.00 90.25 198 GLU A O 1
ATOM 1600 N N . TYR A 1 199 ? 64.701 7.339 -108.947 1.00 90.25 199 TYR A N 1
ATOM 1601 C CA . TYR A 1 199 ? 64.892 8.341 -110.002 1.00 90.25 199 TYR A CA 1
ATOM 1602 C C . TYR A 1 199 ? 66.252 9.042 -109.902 1.00 90.25 199 TYR A C 1
ATOM 1604 O O . TYR A 1 199 ? 66.899 9.281 -110.920 1.00 90.25 199 TYR A O 1
ATOM 1612 N N . GLN A 1 200 ? 66.709 9.367 -108.689 1.00 90.44 200 GLN A N 1
ATOM 1613 C CA . GLN A 1 200 ? 68.024 9.965 -108.474 1.00 90.44 200 GLN A CA 1
ATOM 1614 C C . GLN A 1 200 ? 69.155 9.011 -108.886 1.00 90.44 200 GLN A C 1
ATOM 1616 O O . GLN A 1 200 ? 70.102 9.461 -109.526 1.00 90.44 200 GLN A O 1
ATOM 1621 N N . HIS A 1 201 ? 69.046 7.715 -108.571 1.00 89.75 201 HIS A N 1
ATOM 1622 C CA . HIS A 1 201 ? 70.004 6.696 -109.008 1.00 89.75 201 HIS A CA 1
ATOM 1623 C C . HIS A 1 201 ? 70.063 6.601 -110.536 1.00 89.75 201 HIS A C 1
ATOM 1625 O O . HIS A 1 201 ? 71.146 6.635 -111.105 1.00 89.75 201 HIS A O 1
ATOM 1631 N N . LEU A 1 202 ? 68.909 6.589 -111.209 1.00 89.06 202 LEU A N 1
ATOM 1632 C CA . LEU A 1 202 ? 68.825 6.542 -112.673 1.00 89.06 202 LEU A CA 1
ATOM 1633 C C . LEU A 1 202 ? 69.448 7.783 -113.343 1.00 89.06 202 LEU A C 1
ATOM 1635 O O . LEU A 1 202 ? 70.138 7.685 -114.363 1.00 89.06 202 LEU A O 1
ATOM 1639 N N . CYS A 1 203 ? 69.222 8.967 -112.765 1.00 84.06 203 CYS A N 1
ATOM 1640 C CA . CYS A 1 203 ? 69.876 10.201 -113.202 1.00 84.06 203 CYS A CA 1
ATOM 1641 C C . CYS A 1 203 ? 71.398 10.128 -113.019 1.00 84.06 203 CYS A C 1
ATOM 1643 O O . CYS A 1 203 ? 72.137 10.605 -113.880 1.00 84.06 203 CYS A O 1
ATOM 1645 N N . GLU A 1 204 ? 71.868 9.532 -111.923 1.00 87.50 204 GLU A N 1
ATOM 1646 C CA . GLU A 1 204 ? 73.292 9.366 -111.638 1.00 87.50 204 GLU A CA 1
ATOM 1647 C C . GLU A 1 204 ? 73.952 8.349 -112.580 1.00 87.50 204 GLU A C 1
ATOM 1649 O O . GLU A 1 204 ? 75.006 8.640 -113.140 1.00 87.50 204 GLU A O 1
ATOM 1654 N N . GLU A 1 205 ? 73.302 7.216 -112.854 1.00 85.31 205 GLU A N 1
ATOM 1655 C CA . GLU A 1 205 ? 73.726 6.252 -113.878 1.00 85.31 205 GLU A CA 1
ATOM 1656 C C . GLU A 1 205 ? 73.823 6.913 -115.258 1.00 85.31 205 GLU A C 1
ATOM 1658 O O . GLU A 1 205 ? 74.833 6.777 -115.945 1.00 85.31 205 GLU A O 1
ATOM 1663 N N . SER A 1 206 ? 72.816 7.704 -115.642 1.00 83.56 206 SER A N 1
ATOM 1664 C CA . SER A 1 206 ? 72.831 8.456 -116.905 1.00 83.56 206 SER A CA 1
ATOM 1665 C C . SER A 1 206 ? 73.961 9.489 -116.944 1.00 83.56 206 SER A C 1
ATOM 1667 O O . SER A 1 206 ? 74.594 9.683 -117.982 1.00 83.56 206 SER A O 1
ATOM 1669 N N . ARG A 1 207 ? 74.252 10.149 -115.815 1.00 87.81 207 ARG A N 1
ATOM 1670 C CA . ARG A 1 207 ? 75.368 11.096 -115.685 1.00 87.81 207 ARG A CA 1
ATOM 1671 C C . ARG A 1 207 ? 76.717 10.395 -115.853 1.00 87.81 207 ARG A C 1
ATOM 1673 O O . ARG A 1 207 ? 77.580 10.931 -116.546 1.00 87.81 207 ARG A O 1
ATOM 1680 N N . VAL A 1 208 ? 76.898 9.222 -115.242 1.00 85.44 208 VAL A N 1
ATOM 1681 C CA . VAL A 1 208 ? 78.107 8.393 -115.387 1.00 85.44 208 VAL A CA 1
ATOM 1682 C C . VAL A 1 208 ? 78.259 7.916 -116.832 1.00 85.44 208 VAL A C 1
ATOM 1684 O O . VAL A 1 208 ? 79.318 8.128 -117.414 1.00 85.44 208 VAL A O 1
ATOM 1687 N N . ALA A 1 209 ? 77.194 7.397 -117.450 1.00 81.81 209 ALA A N 1
ATOM 1688 C CA . ALA A 1 209 ? 77.201 6.984 -118.854 1.00 81.81 209 ALA A CA 1
ATOM 1689 C C . ALA A 1 209 ? 77.537 8.149 -119.804 1.00 81.81 209 ALA A C 1
ATOM 1691 O O . ALA A 1 209 ? 78.317 7.990 -120.741 1.00 81.81 209 ALA A O 1
ATOM 1692 N N . MET A 1 210 ? 77.014 9.356 -119.548 1.00 81.12 210 MET A N 1
ATOM 1693 C CA . MET A 1 210 ? 77.408 10.545 -120.312 1.00 81.12 210 MET A CA 1
ATOM 1694 C C . MET A 1 210 ? 78.881 10.908 -120.106 1.00 81.12 210 MET A C 1
ATOM 1696 O O . MET A 1 210 ? 79.540 11.304 -121.065 1.00 81.12 210 MET A O 1
ATOM 1700 N N . ALA A 1 211 ? 79.420 10.777 -118.892 1.00 78.62 211 ALA A N 1
ATOM 1701 C CA . ALA A 1 211 ? 80.840 11.013 -118.637 1.00 78.62 211 ALA A CA 1
ATOM 1702 C C . ALA A 1 211 ? 81.732 9.985 -119.361 1.00 78.62 211 ALA A C 1
ATOM 1704 O O . ALA A 1 211 ? 82.752 10.369 -119.933 1.00 78.62 211 ALA A O 1
ATOM 1705 N N . GLU A 1 212 ? 81.328 8.713 -119.407 1.00 80.56 212 GLU A N 1
ATOM 1706 C CA . GLU A 1 212 ? 82.008 7.657 -120.170 1.00 80.56 212 GLU A CA 1
ATOM 1707 C C . GLU A 1 212 ? 81.964 7.919 -121.678 1.00 80.56 212 GLU A C 1
ATOM 1709 O O . GLU A 1 212 ? 83.012 7.908 -122.314 1.00 80.56 212 GLU A O 1
ATOM 1714 N N . LEU A 1 213 ? 80.804 8.274 -122.240 1.00 79.12 213 LEU A N 1
ATOM 1715 C CA . LEU A 1 213 ? 80.682 8.674 -123.649 1.00 79.12 213 LEU A CA 1
ATOM 1716 C C . LEU A 1 213 ? 81.471 9.947 -123.976 1.00 79.12 213 LEU A C 1
ATOM 1718 O O . LEU A 1 213 ? 81.939 10.121 -125.101 1.00 79.12 213 LEU A O 1
ATOM 1722 N N . THR A 1 214 ? 81.615 10.865 -123.018 1.00 79.12 214 THR A N 1
ATOM 1723 C CA . THR A 1 214 ? 82.455 12.060 -123.193 1.00 79.12 214 THR A CA 1
ATOM 1724 C C . THR A 1 214 ? 83.924 11.657 -123.282 1.00 79.12 214 THR A C 1
ATOM 1726 O O . THR A 1 214 ? 84.625 12.107 -124.186 1.00 79.12 214 THR A O 1
ATOM 1729 N N . LYS A 1 215 ? 84.366 10.746 -122.411 1.00 80.56 215 LYS A N 1
ATOM 1730 C CA . LYS A 1 215 ? 85.719 10.184 -122.434 1.00 80.56 215 LYS A CA 1
ATOM 1731 C C . LYS A 1 215 ? 85.983 9.378 -123.711 1.00 80.56 215 LYS A C 1
ATOM 1733 O O . LYS A 1 215 ? 87.023 9.552 -124.333 1.00 80.56 215 LYS A O 1
ATOM 1738 N N . GLU A 1 216 ? 85.036 8.547 -124.137 1.00 75.81 216 GLU A N 1
ATOM 1739 C CA . GLU A 1 216 ? 85.126 7.778 -125.382 1.00 75.81 216 GLU A CA 1
ATOM 1740 C C . GLU A 1 216 ? 85.169 8.704 -126.606 1.00 75.81 216 GLU A C 1
ATOM 1742 O O . GLU A 1 216 ? 85.960 8.483 -127.518 1.00 75.81 216 GLU A O 1
ATOM 1747 N N . ASN A 1 217 ? 84.410 9.806 -126.603 1.00 74.44 217 ASN A N 1
ATOM 1748 C CA . ASN A 1 217 ? 84.527 10.841 -127.632 1.00 74.44 217 ASN A CA 1
ATOM 1749 C C . ASN A 1 217 ? 85.901 11.515 -127.639 1.00 74.44 217 ASN A C 1
ATOM 1751 O O . ASN A 1 217 ? 86.419 11.798 -128.715 1.00 74.44 217 ASN A O 1
ATOM 1755 N N . GLU A 1 218 ? 86.496 11.793 -126.478 1.00 76.69 218 GLU A N 1
ATOM 1756 C CA . GLU A 1 218 ? 87.858 12.336 -126.383 1.00 76.69 218 GLU A CA 1
ATOM 1757 C C . GLU A 1 218 ? 88.909 11.335 -126.886 1.00 76.69 218 GLU A C 1
ATOM 1759 O O . GLU A 1 218 ? 89.851 11.723 -127.578 1.00 76.69 218 GLU A O 1
ATOM 1764 N N . GLU A 1 219 ? 88.719 10.045 -126.610 1.00 74.19 219 GLU A N 1
ATOM 1765 C CA . GLU A 1 219 ? 89.597 8.960 -127.052 1.00 74.19 219 GLU A CA 1
ATOM 1766 C C . GLU A 1 219 ? 89.474 8.698 -128.560 1.00 74.19 219 GLU A C 1
ATOM 1768 O O . GLU A 1 219 ? 90.488 8.607 -129.251 1.00 74.19 219 GLU A O 1
ATOM 1773 N N . LEU A 1 220 ? 88.257 8.713 -129.113 1.00 73.88 220 LEU A N 1
ATOM 1774 C CA . LEU A 1 220 ? 88.010 8.716 -130.559 1.00 73.88 220 LEU A CA 1
ATOM 1775 C C . LEU A 1 220 ? 88.601 9.960 -131.229 1.00 73.88 220 LEU A C 1
ATOM 1777 O O . LEU A 1 220 ? 89.198 9.853 -132.298 1.00 73.88 220 LEU A O 1
ATOM 1781 N N . LYS A 1 221 ? 88.511 11.137 -130.596 1.00 71.50 221 LYS A N 1
ATOM 1782 C CA . LYS A 1 221 ? 89.202 12.349 -131.068 1.00 71.50 221 LYS A CA 1
ATOM 1783 C C . LYS A 1 221 ? 90.713 12.143 -131.119 1.00 71.50 221 LYS A C 1
ATOM 1785 O O . LYS A 1 221 ? 91.339 12.509 -132.106 1.00 71.50 221 LYS A O 1
ATOM 1790 N N . SER A 1 222 ? 91.289 11.512 -130.096 1.00 68.75 222 SER A N 1
ATOM 1791 C CA . SER A 1 222 ? 92.711 11.167 -130.067 1.00 68.75 222 SER A CA 1
ATOM 1792 C C . SER A 1 222 ? 93.084 10.153 -131.154 1.00 68.75 222 SER A C 1
ATOM 1794 O O . SER A 1 222 ? 94.118 10.312 -131.799 1.00 68.75 222 SER A O 1
ATOM 1796 N N . GLN A 1 223 ? 92.239 9.152 -131.420 1.00 69.06 223 GLN A N 1
ATOM 1797 C CA . GLN A 1 223 ? 92.433 8.204 -132.524 1.00 69.06 223 GLN A CA 1
ATOM 1798 C C . GLN A 1 223 ? 92.353 8.894 -133.895 1.00 69.06 223 GLN A C 1
ATOM 1800 O O . GLN A 1 223 ? 93.175 8.614 -134.765 1.00 69.06 223 GLN A O 1
ATOM 1805 N N . ILE A 1 224 ? 91.431 9.842 -134.084 1.00 64.50 224 ILE A N 1
ATOM 1806 C CA . ILE A 1 224 ? 91.351 10.680 -135.293 1.00 64.50 224 ILE A CA 1
ATOM 1807 C C . ILE A 1 224 ? 92.612 11.548 -135.442 1.00 64.50 224 ILE A C 1
ATOM 1809 O O . ILE A 1 224 ? 93.167 11.650 -136.539 1.00 64.50 224 ILE A O 1
ATOM 1813 N N . ASP A 1 225 ? 93.122 12.115 -134.349 1.00 61.03 225 ASP A N 1
ATOM 1814 C CA . ASP A 1 225 ? 94.371 12.886 -134.346 1.00 61.03 225 ASP A CA 1
ATOM 1815 C C . ASP A 1 225 ? 95.615 12.008 -134.597 1.00 61.03 225 ASP A C 1
ATOM 1817 O O . ASP A 1 225 ? 96.614 12.494 -135.133 1.00 61.03 225 ASP A O 1
ATOM 1821 N N . GLN A 1 226 ? 95.576 10.717 -134.243 1.00 63.25 226 GLN A N 1
ATOM 1822 C CA . GLN A 1 226 ? 96.618 9.736 -134.580 1.00 63.25 226 GLN A CA 1
ATOM 1823 C C . GLN A 1 226 ? 96.548 9.306 -136.053 1.00 63.25 226 GLN A C 1
ATOM 1825 O O . GLN A 1 226 ? 97.589 9.229 -136.705 1.00 63.25 226 GLN A O 1
ATOM 1830 N N . LEU A 1 227 ? 95.346 9.107 -136.607 1.00 56.03 227 LEU A N 1
ATOM 1831 C CA . LEU A 1 227 ? 95.140 8.856 -138.040 1.00 56.03 227 LEU A CA 1
ATOM 1832 C C . LEU A 1 227 ? 95.559 10.055 -138.902 1.00 56.03 227 LEU A C 1
ATOM 1834 O O . LEU A 1 227 ? 96.086 9.874 -139.994 1.00 56.03 227 LEU A O 1
ATOM 1838 N N . SER A 1 228 ? 95.414 11.276 -138.385 1.00 57.75 228 SER A N 1
ATOM 1839 C CA . SER A 1 228 ? 95.819 12.509 -139.075 1.00 57.75 228 SER A CA 1
ATOM 1840 C C . SER A 1 228 ? 97.342 12.738 -139.119 1.00 57.75 228 SER A C 1
ATOM 1842 O O . SER A 1 228 ? 97.787 13.726 -139.697 1.00 57.75 228 SER A O 1
ATOM 1844 N N . LYS A 1 229 ? 98.162 11.860 -138.515 1.00 56.56 229 LYS A N 1
ATOM 1845 C CA . LYS A 1 229 ? 99.635 11.985 -138.451 1.00 56.56 229 LYS A CA 1
ATOM 1846 C C . LYS A 1 229 ? 100.408 11.009 -139.349 1.00 56.56 229 LYS A C 1
ATOM 1848 O O . LYS A 1 229 ? 101.630 10.930 -139.234 1.00 56.56 229 LYS A O 1
ATOM 1853 N N . LEU A 1 230 ? 99.735 10.300 -140.254 1.00 40.66 230 LEU A N 1
ATOM 1854 C CA . LEU A 1 230 ? 100.373 9.469 -141.281 1.00 40.66 230 LEU A CA 1
ATOM 1855 C C . LEU A 1 230 ? 100.182 10.103 -142.671 1.00 40.66 230 LEU A C 1
ATOM 1857 O O . LEU A 1 230 ? 99.160 9.903 -143.316 1.00 40.66 230 LEU A O 1
ATOM 1861 N N . ASP A 1 231 ? 101.184 10.864 -143.120 1.00 38.81 231 ASP A N 1
ATOM 1862 C CA . ASP A 1 231 ? 101.376 11.265 -144.524 1.00 38.81 231 ASP A CA 1
ATOM 1863 C C . ASP A 1 231 ? 102.044 10.114 -145.289 1.00 38.81 231 ASP A C 1
ATOM 1865 O O . ASP A 1 231 ? 103.071 9.640 -144.817 1.00 38.81 231 ASP A O 1
ATOM 1869 N N . PHE A 1 232 ? 101.532 9.719 -146.466 1.00 35.12 232 PHE A N 1
ATOM 1870 C CA . PHE A 1 232 ? 102.345 9.309 -147.628 1.00 35.12 232 PHE A CA 1
ATOM 1871 C C . PHE A 1 232 ? 101.532 9.262 -148.942 1.00 35.12 232 PHE A C 1
ATOM 1873 O O . PHE A 1 232 ? 100.358 8.906 -148.990 1.00 35.12 232 PHE A O 1
ATOM 1880 N N . SER A 1 233 ? 102.247 9.650 -149.997 1.00 33.34 233 SER A N 1
ATOM 1881 C CA . SER A 1 233 ? 101.991 9.670 -151.442 1.00 33.34 233 SER A CA 1
ATOM 1882 C C . SER A 1 233 ? 101.684 8.312 -152.108 1.00 33.34 233 SER A C 1
ATOM 1884 O O . SER A 1 233 ? 101.983 7.264 -151.549 1.00 33.34 233 SER A O 1
ATOM 1886 N N . GLU A 1 234 ? 101.168 8.362 -153.346 1.00 41.78 234 GLU A N 1
ATOM 1887 C CA . GLU A 1 234 ? 100.837 7.244 -154.260 1.00 41.78 234 GLU A CA 1
ATOM 1888 C C . GLU A 1 234 ? 101.850 6.072 -154.327 1.00 41.78 234 GLU A C 1
ATOM 1890 O O . GLU A 1 234 ? 103.018 6.281 -154.651 1.00 41.78 234 GLU A O 1
ATOM 1895 N N . SER A 1 235 ? 101.355 4.834 -154.141 1.00 35.31 235 SER A N 1
ATOM 1896 C CA . SER A 1 235 ? 101.788 3.569 -154.792 1.00 35.31 235 SER A CA 1
ATOM 1897 C C . SER A 1 235 ? 100.768 2.460 -154.441 1.00 35.31 235 SER A C 1
ATOM 1899 O O . SER A 1 235 ? 100.460 2.279 -153.269 1.00 35.31 235 SER A O 1
ATOM 1901 N N . GLU A 1 236 ? 100.027 1.885 -155.390 1.00 28.48 236 GLU A N 1
ATOM 1902 C CA . GLU A 1 236 ? 100.279 0.587 -156.056 1.00 28.48 236 GLU A CA 1
ATOM 1903 C C . GLU A 1 236 ? 100.201 -0.698 -155.184 1.00 28.48 236 GLU A C 1
ATOM 1905 O O . GLU A 1 236 ? 100.846 -0.813 -154.148 1.00 28.48 236 GLU A O 1
ATOM 1910 N N . THR A 1 237 ? 99.483 -1.697 -155.740 1.00 32.78 237 THR A N 1
ATOM 1911 C CA . THR A 1 237 ? 99.436 -3.168 -155.484 1.00 32.78 237 THR A CA 1
ATOM 1912 C C . THR A 1 237 ? 98.363 -3.798 -154.555 1.00 32.78 237 THR A C 1
ATOM 1914 O O . THR A 1 237 ? 98.480 -3.836 -153.340 1.00 32.78 237 THR A O 1
ATOM 1917 N N . GLU A 1 238 ? 97.309 -4.320 -155.208 1.00 29.55 238 GLU A N 1
ATOM 1918 C CA . GLU A 1 238 ? 96.831 -5.730 -155.251 1.00 29.55 238 GLU A CA 1
ATOM 1919 C C . GLU A 1 238 ? 96.494 -6.596 -154.000 1.00 29.55 238 GLU A C 1
ATOM 1921 O O . GLU A 1 238 ? 97.357 -6.921 -153.194 1.00 29.55 238 GLU A O 1
ATOM 1926 N N . ALA A 1 239 ? 95.262 -7.164 -154.070 1.00 29.28 239 ALA A N 1
ATOM 1927 C CA . ALA A 1 239 ? 94.818 -8.548 -153.734 1.00 29.28 239 ALA A CA 1
ATOM 1928 C C . ALA A 1 239 ? 94.567 -8.910 -152.240 1.00 29.28 239 ALA A C 1
ATOM 1930 O O . ALA A 1 239 ? 95.365 -8.557 -151.387 1.00 29.28 239 ALA A O 1
ATOM 1931 N N . CYS A 1 240 ? 93.511 -9.604 -151.765 1.00 26.38 240 CYS A N 1
ATOM 1932 C CA . CYS A 1 240 ? 92.389 -10.446 -152.257 1.00 26.38 240 CYS A CA 1
ATOM 1933 C C . CYS A 1 240 ? 91.197 -10.278 -151.258 1.00 26.38 240 CYS A C 1
ATOM 1935 O O . CYS A 1 240 ? 91.442 -10.037 -150.081 1.00 26.38 240 CYS A O 1
ATOM 1937 N N . VAL A 1 241 ? 89.906 -10.204 -151.625 1.00 35.19 241 VAL A N 1
ATOM 1938 C CA . VAL A 1 241 ? 88.939 -11.290 -151.959 1.00 35.19 241 VAL A CA 1
ATOM 1939 C C . VAL A 1 241 ? 88.903 -12.460 -150.960 1.00 35.19 241 VAL A C 1
ATOM 1941 O O . VAL A 1 241 ? 89.910 -13.133 -150.841 1.00 35.19 241 VAL A O 1
ATOM 1944 N N . GLU A 1 242 ? 87.741 -12.714 -150.321 1.00 32.00 242 GLU A N 1
ATOM 1945 C CA . GLU A 1 242 ? 87.106 -14.040 -150.040 1.00 32.00 242 GLU A CA 1
ATOM 1946 C C . GLU A 1 242 ? 85.826 -13.784 -149.174 1.00 32.00 242 GLU A C 1
ATOM 1948 O O . GLU A 1 242 ? 85.929 -13.304 -148.051 1.00 32.00 242 GLU A O 1
ATOM 1953 N N . VAL A 1 243 ? 84.598 -13.763 -149.719 1.00 31.27 243 VAL A N 1
ATOM 1954 C CA . VAL A 1 243 ? 83.647 -14.885 -149.938 1.00 31.27 243 VAL A CA 1
ATOM 1955 C C . VAL A 1 243 ? 82.745 -15.231 -148.730 1.00 31.27 243 VAL A C 1
ATOM 1957 O O . VAL A 1 243 ? 83.179 -15.729 -147.699 1.00 31.27 243 VAL A O 1
ATOM 1960 N N . ASP A 1 244 ? 81.447 -14.974 -148.940 1.00 35.47 244 ASP A N 1
ATOM 1961 C CA . ASP A 1 244 ? 80.254 -15.748 -148.545 1.00 35.47 244 ASP A CA 1
ATOM 1962 C C . ASP A 1 244 ? 80.461 -17.110 -147.846 1.00 35.47 244 ASP A C 1
ATOM 1964 O O . ASP A 1 244 ? 81.115 -17.980 -148.414 1.00 35.47 244 ASP A O 1
ATOM 1968 N N . ARG A 1 245 ? 79.717 -17.382 -146.750 1.00 34.03 245 ARG A N 1
ATOM 1969 C CA . ARG A 1 245 ? 78.616 -18.392 -146.672 1.00 34.03 245 ARG A CA 1
ATOM 1970 C C . ARG A 1 245 ? 78.239 -18.835 -145.241 1.00 34.03 245 ARG A C 1
ATOM 1972 O O . ARG A 1 245 ? 79.112 -19.158 -144.450 1.00 34.03 245 ARG A O 1
ATOM 1979 N N . CYS A 1 246 ? 76.929 -19.112 -145.082 1.00 29.67 246 CYS A N 1
ATOM 1980 C CA . CYS A 1 246 ? 76.323 -20.229 -144.311 1.00 29.67 246 CYS A CA 1
ATOM 1981 C C . CYS A 1 246 ? 76.289 -20.127 -142.761 1.00 29.67 246 CYS A C 1
ATOM 1983 O O . CYS A 1 246 ? 77.262 -19.710 -142.165 1.00 29.67 246 CYS A O 1
ATOM 1985 N N . LEU A 1 247 ? 75.277 -20.535 -141.972 1.00 28.86 247 LEU A N 1
ATOM 1986 C CA . LEU A 1 247 ? 73.983 -21.247 -142.085 1.00 28.86 247 LEU A CA 1
ATOM 1987 C C . LEU A 1 247 ? 73.232 -21.025 -140.737 1.00 28.86 247 LEU A C 1
ATOM 1989 O O . LEU A 1 247 ? 73.837 -21.120 -139.680 1.00 28.86 247 LEU A O 1
ATOM 1993 N N . SER A 1 248 ? 71.976 -20.567 -140.725 1.00 33.84 248 SER A N 1
ATOM 1994 C CA . SER A 1 248 ? 70.745 -21.285 -140.301 1.00 33.84 248 SER A CA 1
ATOM 1995 C C . SER A 1 248 ? 70.769 -22.320 -139.138 1.00 33.84 248 SER A C 1
ATOM 1997 O O . SER A 1 248 ? 71.244 -23.432 -139.345 1.00 33.84 248 SER A O 1
ATOM 1999 N N . ARG A 1 249 ? 69.967 -22.005 -138.082 1.00 32.28 249 ARG A N 1
ATOM 2000 C CA . ARG A 1 249 ? 69.090 -22.865 -137.204 1.00 32.28 249 ARG A CA 1
ATOM 2001 C C . ARG A 1 249 ? 69.731 -23.817 -136.150 1.00 32.28 249 ARG A C 1
ATOM 2003 O O . ARG A 1 249 ? 70.876 -24.192 -136.349 1.00 32.28 249 ARG A O 1
ATOM 2010 N N . PRO A 1 250 ? 68.981 -24.397 -135.160 1.00 51.84 250 PRO A N 1
ATOM 2011 C CA . PRO A 1 250 ? 67.751 -24.006 -134.412 1.00 51.84 250 PRO A CA 1
ATOM 2012 C C . PRO A 1 250 ? 67.743 -24.363 -132.873 1.00 51.84 250 PRO A C 1
ATOM 2014 O O . PRO A 1 250 ? 68.648 -25.008 -132.370 1.00 51.84 250 PRO A O 1
ATOM 2017 N N . VAL A 1 251 ? 66.674 -23.939 -132.166 1.00 41.56 251 VAL A N 1
ATOM 2018 C CA . VAL A 1 251 ? 65.923 -24.499 -130.989 1.00 41.56 251 VAL A CA 1
ATOM 2019 C C . VAL A 1 251 ? 66.474 -25.719 -130.202 1.00 41.56 251 VAL A C 1
ATOM 2021 O O . VAL A 1 251 ? 66.644 -26.764 -130.812 1.00 41.56 251 VAL A O 1
ATOM 2024 N N . SER A 1 252 ? 66.551 -25.638 -128.853 1.00 36.75 252 SER A N 1
ATOM 2025 C CA . SER A 1 252 ? 65.749 -26.418 -127.855 1.00 36.75 252 SER A CA 1
ATOM 2026 C C . SER A 1 252 ? 66.405 -26.576 -126.462 1.00 36.75 252 SER A C 1
ATOM 2028 O O . SER A 1 252 ? 67.569 -26.936 -126.360 1.00 36.75 252 SER A O 1
ATOM 2030 N N . GLU A 1 253 ? 65.585 -26.339 -125.433 1.00 35.62 253 GLU A N 1
ATOM 2031 C CA . GLU A 1 253 ? 65.486 -26.903 -124.067 1.00 35.62 253 GLU A CA 1
ATOM 2032 C C . GLU A 1 253 ? 66.561 -27.841 -123.443 1.00 35.62 253 GLU A C 1
ATOM 2034 O O . GLU A 1 253 ? 66.904 -28.882 -123.991 1.00 35.62 253 GLU A O 1
ATOM 2039 N N . ASN A 1 254 ? 66.828 -27.528 -122.160 1.00 36.03 254 ASN A N 1
ATOM 2040 C CA . ASN A 1 254 ? 66.848 -28.381 -120.949 1.00 36.03 254 ASN A CA 1
ATOM 2041 C C . ASN A 1 254 ? 68.109 -29.085 -120.389 1.00 36.03 254 ASN A C 1
ATOM 2043 O O . ASN A 1 254 ? 68.959 -29.591 -121.108 1.00 36.03 254 ASN A O 1
ATOM 2047 N N . GLU A 1 255 ? 68.058 -29.171 -119.041 1.00 37.75 255 GLU A N 1
ATOM 2048 C CA . GLU A 1 255 ? 68.862 -29.917 -118.040 1.00 37.75 255 GLU A CA 1
ATOM 2049 C C . GLU A 1 255 ? 70.217 -29.287 -117.639 1.00 37.75 255 GLU A C 1
ATOM 2051 O O . GLU A 1 255 ? 71.027 -28.940 -118.484 1.00 37.75 255 GLU A O 1
ATOM 2056 N N . GLY A 1 256 ? 70.588 -29.061 -116.370 1.00 31.67 256 GLY A N 1
ATOM 2057 C CA . GLY A 1 256 ? 70.045 -29.444 -115.061 1.00 31.67 256 GLY A CA 1
ATOM 2058 C C . GLY A 1 256 ? 71.162 -30.020 -114.169 1.00 31.67 256 GLY A C 1
ATOM 2059 O O . GLY A 1 256 ? 71.734 -31.021 -114.565 1.00 31.67 256 GLY A O 1
ATOM 2060 N N . ILE A 1 257 ? 71.443 -29.426 -112.992 1.00 35.59 257 ILE A N 1
ATOM 2061 C CA . ILE A 1 257 ? 72.026 -30.026 -111.752 1.00 35.59 257 ILE A CA 1
ATOM 2062 C C . ILE A 1 257 ? 71.564 -29.095 -110.596 1.00 35.59 257 ILE A C 1
ATOM 2064 O O . ILE A 1 257 ? 71.840 -27.901 -110.666 1.00 35.59 257 ILE A O 1
ATOM 2068 N N . GLN A 1 258 ? 70.600 -29.447 -109.725 1.00 38.06 258 GLN A N 1
ATOM 2069 C CA . GLN A 1 258 ? 70.632 -30.294 -108.501 1.00 38.06 258 GLN A CA 1
ATOM 2070 C C . GLN A 1 258 ? 71.549 -29.774 -107.365 1.00 38.06 258 GLN A C 1
ATOM 2072 O O . GLN A 1 258 ? 72.604 -29.244 -107.670 1.00 38.06 258 GLN A O 1
ATOM 2077 N N . VAL A 1 259 ? 71.336 -29.930 -106.047 1.00 34.75 259 VAL A N 1
ATOM 2078 C CA . VAL A 1 259 ? 70.264 -30.298 -105.080 1.00 34.75 259 VAL A CA 1
ATOM 2079 C C . VAL A 1 259 ? 70.940 -30.148 -103.691 1.00 34.75 259 VAL A C 1
ATOM 2081 O O . VAL A 1 259 ? 72.095 -30.537 -103.567 1.00 34.75 259 VAL A O 1
ATOM 2084 N N . GLU A 1 260 ? 70.237 -29.622 -102.681 1.00 33.09 260 GLU A N 1
ATOM 2085 C CA . GLU A 1 260 ? 70.184 -30.070 -101.259 1.00 33.09 260 GLU A CA 1
ATOM 2086 C C . GLU A 1 260 ? 69.035 -29.255 -100.617 1.00 33.09 260 GLU A C 1
ATOM 2088 O O . GLU A 1 260 ? 69.080 -28.028 -100.608 1.00 33.09 260 GLU A O 1
ATOM 2093 N N . GLU A 1 261 ? 67.815 -29.781 -100.477 1.00 34.44 261 GLU A N 1
ATOM 2094 C CA . GLU A 1 261 ? 67.250 -30.717 -99.477 1.00 34.44 261 GLU A CA 1
ATOM 2095 C C . GLU A 1 261 ? 66.902 -30.118 -98.097 1.00 34.44 261 GLU A C 1
ATOM 2097 O O . GLU A 1 261 ? 67.719 -29.502 -97.422 1.00 34.44 261 GLU A O 1
ATOM 2102 N N . GLY A 1 262 ? 65.640 -30.361 -97.701 1.00 30.19 262 GLY A N 1
ATOM 2103 C CA . GLY A 1 262 ? 64.960 -29.942 -96.467 1.00 30.19 262 GLY A CA 1
ATOM 2104 C C . GLY A 1 262 ? 63.885 -28.874 -96.736 1.00 30.19 262 GLY A C 1
ATOM 2105 O O . GLY A 1 262 ? 64.178 -27.691 -96.726 1.00 30.19 262 GLY A O 1
ATOM 2106 N N . GLY A 1 263 ? 62.614 -29.150 -97.042 1.00 34.25 263 GLY A N 1
ATOM 2107 C CA . GLY A 1 263 ? 61.806 -30.317 -96.717 1.00 34.25 263 GLY A CA 1
ATOM 2108 C C . GLY A 1 263 ? 61.225 -30.208 -95.306 1.00 34.25 263 GLY A C 1
ATOM 2109 O O . GLY A 1 263 ? 61.788 -30.815 -94.412 1.00 34.25 263 GLY A O 1
ATOM 2110 N N . ASP A 1 264 ? 60.106 -29.493 -95.115 1.00 34.97 264 ASP A N 1
ATOM 2111 C CA . ASP A 1 264 ? 58.950 -30.138 -94.481 1.00 34.97 264 ASP A CA 1
ATOM 2112 C C . ASP A 1 264 ? 57.605 -29.448 -94.759 1.00 34.97 264 ASP A C 1
ATOM 2114 O O . ASP A 1 264 ? 57.461 -28.224 -94.747 1.00 34.97 264 ASP A O 1
ATOM 2118 N N . LYS A 1 265 ? 56.614 -30.299 -95.023 1.00 43.62 265 LYS A N 1
ATOM 2119 C CA . LYS A 1 265 ? 55.186 -30.004 -95.077 1.00 43.62 265 LYS A CA 1
ATOM 2120 C C . LYS A 1 265 ? 54.624 -30.322 -93.701 1.00 43.62 265 LYS A C 1
ATOM 2122 O O . LYS A 1 265 ? 54.619 -31.478 -93.311 1.00 43.62 265 LYS A O 1
ATOM 2127 N N . THR A 1 266 ? 54.062 -29.330 -93.035 1.00 38.59 266 THR A N 1
ATOM 2128 C CA . THR A 1 266 ? 53.002 -29.406 -92.011 1.00 38.59 266 THR A CA 1
ATOM 2129 C C . THR A 1 266 ? 52.785 -27.932 -91.628 1.00 38.59 266 THR A C 1
ATOM 2131 O O . THR A 1 266 ? 53.734 -27.175 -91.516 1.00 38.59 266 THR A O 1
ATOM 2134 N N . ASP A 1 267 ? 51.598 -27.355 -91.549 1.00 39.28 267 ASP A N 1
ATOM 2135 C CA . ASP A 1 267 ? 50.424 -27.926 -90.940 1.00 39.28 267 ASP A CA 1
ATOM 2136 C C . ASP A 1 267 ? 49.180 -27.123 -91.335 1.00 39.28 267 ASP A C 1
ATOM 2138 O O . ASP A 1 267 ? 49.169 -25.891 -91.373 1.00 39.28 267 ASP A O 1
ATOM 2142 N N . VAL A 1 268 ? 48.092 -27.848 -91.553 1.00 46.62 268 VAL A N 1
ATOM 2143 C CA . VAL A 1 268 ? 46.723 -27.353 -91.753 1.00 46.62 268 VAL A CA 1
ATOM 2144 C C . VAL A 1 268 ? 46.081 -26.983 -90.394 1.00 46.62 268 VAL A C 1
ATOM 2146 O O . VAL A 1 268 ? 44.866 -26.969 -90.228 1.00 46.62 268 VAL A O 1
ATOM 2149 N N . GLN A 1 269 ? 46.875 -26.596 -89.392 1.00 44.19 269 GLN A N 1
ATOM 2150 C CA . GLN A 1 269 ? 46.459 -26.613 -87.986 1.00 44.19 269 GLN A CA 1
ATOM 2151 C C . GLN A 1 269 ? 46.567 -25.250 -87.271 1.00 44.19 269 GLN A C 1
ATOM 2153 O O . GLN A 1 269 ? 46.993 -25.176 -86.126 1.00 44.19 269 GLN A O 1
ATOM 2158 N N . GLN A 1 270 ? 46.148 -24.143 -87.899 1.00 41.69 270 GLN A N 1
ATOM 2159 C CA . GLN A 1 270 ? 46.010 -22.845 -87.197 1.00 41.69 270 GLN A CA 1
ATOM 2160 C C . GLN A 1 270 ? 44.676 -22.119 -87.437 1.00 41.69 270 GLN A C 1
ATOM 2162 O O . GLN A 1 270 ? 44.557 -20.909 -87.259 1.00 41.69 270 GLN A O 1
ATOM 2167 N N . ARG A 1 271 ? 43.621 -22.874 -87.772 1.00 43.62 271 ARG A N 1
ATOM 2168 C CA . ARG A 1 271 ? 42.226 -22.385 -87.758 1.00 43.62 271 ARG A CA 1
ATOM 2169 C C . ARG A 1 271 ? 41.296 -23.113 -86.778 1.0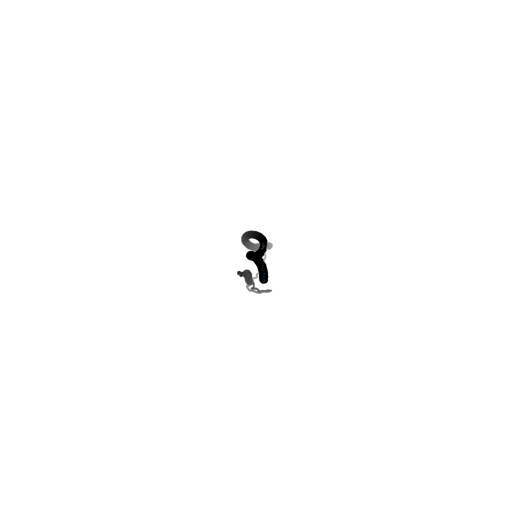0 43.62 271 ARG A C 1
ATOM 2171 O O . ARG A 1 271 ? 40.107 -22.826 -86.764 1.00 43.62 271 ARG A O 1
ATOM 2178 N N . LEU A 1 272 ? 41.829 -23.978 -85.910 1.00 47.81 272 LEU A N 1
ATOM 2179 C CA . LEU A 1 272 ? 41.056 -24.680 -84.868 1.00 47.81 272 LEU A CA 1
ATOM 2180 C C . LEU A 1 272 ? 41.401 -24.266 -83.423 1.00 47.81 272 LEU A C 1
ATOM 2182 O O . LEU A 1 272 ? 40.755 -24.729 -82.495 1.00 47.81 272 LEU A O 1
ATOM 2186 N N . SER A 1 273 ? 42.336 -23.333 -83.208 1.00 49.09 273 SER A N 1
ATOM 2187 C CA . SER A 1 273 ? 42.686 -22.848 -81.856 1.00 49.09 273 SER A CA 1
ATOM 2188 C C . SER A 1 273 ? 41.829 -21.660 -81.376 1.00 49.09 273 SER A C 1
ATOM 2190 O O . SER A 1 273 ? 41.758 -21.360 -80.186 1.00 49.09 273 SER A O 1
ATOM 2192 N N . THR A 1 274 ? 41.108 -20.985 -82.271 1.00 49.09 274 THR A N 1
ATOM 2193 C CA . THR A 1 274 ? 40.256 -19.836 -81.918 1.00 49.09 274 THR A CA 1
ATOM 2194 C C . THR A 1 274 ? 38.812 -20.212 -81.584 1.00 49.09 274 THR A C 1
ATOM 2196 O O . THR A 1 274 ? 38.115 -19.399 -80.986 1.00 49.09 274 THR A O 1
ATOM 2199 N N . GLN A 1 275 ? 38.356 -21.436 -81.881 1.00 49.97 275 GLN A N 1
ATOM 2200 C CA . GLN A 1 275 ? 36.984 -21.866 -81.566 1.00 49.97 275 GLN A CA 1
ATOM 2201 C C . GLN A 1 275 ? 36.860 -22.563 -80.198 1.00 49.97 275 GLN A C 1
ATOM 2203 O O . GLN A 1 275 ? 35.885 -22.318 -79.488 1.00 49.97 275 GLN A O 1
ATOM 2208 N N . GLU A 1 276 ? 37.870 -23.325 -79.763 1.00 55.69 276 GLU A N 1
ATOM 2209 C CA . GLU A 1 276 ? 37.901 -23.924 -78.414 1.00 55.69 276 GLU A CA 1
ATOM 2210 C C . GLU A 1 276 ? 38.129 -22.871 -77.318 1.00 55.69 276 GLU A C 1
ATOM 2212 O O . GLU A 1 276 ? 37.511 -22.933 -76.255 1.00 55.69 276 GLU A O 1
ATOM 2217 N N . ASN A 1 277 ? 38.900 -21.818 -77.608 1.00 55.34 277 ASN A N 1
ATOM 2218 C CA . ASN A 1 277 ? 39.116 -20.716 -76.668 1.00 55.34 277 ASN A CA 1
ATOM 2219 C C . ASN A 1 277 ? 37.870 -19.827 -76.479 1.00 55.34 277 ASN A C 1
ATOM 2221 O O . ASN A 1 277 ? 37.643 -19.314 -75.386 1.00 55.34 277 ASN A O 1
ATOM 2225 N N . ILE A 1 278 ? 37.003 -19.697 -77.492 1.00 60.00 278 ILE A N 1
ATOM 2226 C CA . ILE A 1 278 ? 35.730 -18.962 -77.363 1.00 60.00 278 ILE A CA 1
ATOM 2227 C C . ILE A 1 278 ? 34.681 -19.799 -76.615 1.00 60.00 278 ILE A C 1
ATOM 2229 O O . ILE A 1 278 ? 33.921 -19.247 -75.818 1.00 60.00 278 ILE A O 1
ATOM 2233 N N . ALA A 1 279 ? 34.652 -21.121 -76.811 1.00 64.62 279 ALA A N 1
ATOM 2234 C CA . ALA A 1 279 ? 33.775 -22.015 -76.053 1.00 64.62 279 ALA A CA 1
ATOM 2235 C C . ALA A 1 279 ? 34.174 -22.085 -74.566 1.00 64.62 279 ALA A C 1
ATOM 2237 O O . ALA A 1 279 ? 33.311 -21.982 -73.694 1.00 64.62 279 ALA A O 1
ATOM 2238 N N . MET A 1 280 ? 35.476 -22.151 -74.267 1.00 67.94 280 MET A N 1
ATOM 2239 C CA . MET A 1 280 ? 35.979 -22.198 -72.891 1.00 67.94 280 MET A CA 1
ATOM 2240 C C . MET A 1 280 ? 35.761 -20.873 -72.137 1.00 67.94 280 MET A C 1
ATOM 2242 O O . MET A 1 280 ? 35.435 -20.890 -70.952 1.00 67.94 280 MET A O 1
ATOM 2246 N N . VAL A 1 281 ? 35.860 -19.720 -72.813 1.00 68.56 281 VAL A N 1
ATOM 2247 C CA . VAL A 1 281 ? 35.548 -18.406 -72.214 1.00 68.56 281 VAL A CA 1
ATOM 2248 C C . VAL A 1 281 ? 34.039 -18.217 -72.012 1.00 68.56 281 VAL A C 1
ATOM 2250 O O . VAL A 1 281 ? 33.632 -17.669 -70.990 1.00 68.56 281 VAL A O 1
ATOM 2253 N N . ARG A 1 282 ? 33.188 -18.726 -72.914 1.00 66.06 282 ARG A N 1
ATOM 2254 C CA . ARG A 1 282 ? 31.722 -18.694 -72.741 1.00 66.06 282 ARG A CA 1
ATOM 2255 C C . ARG A 1 282 ? 31.243 -19.580 -71.587 1.00 66.06 282 ARG A C 1
ATOM 2257 O O . ARG A 1 282 ? 30.385 -19.135 -70.833 1.00 66.06 282 ARG A O 1
ATOM 2264 N N . GLN A 1 283 ? 31.834 -20.763 -71.401 1.00 70.50 283 GLN A N 1
ATOM 2265 C CA . GLN A 1 283 ? 31.554 -21.625 -70.244 1.00 70.50 283 GLN A CA 1
ATOM 2266 C C . GLN A 1 283 ? 31.971 -20.943 -68.931 1.00 70.50 283 GLN A C 1
ATOM 2268 O O . GLN A 1 283 ? 31.207 -20.912 -67.977 1.00 70.50 283 GLN A O 1
ATOM 2273 N N . LYS A 1 284 ? 33.139 -20.289 -68.909 1.00 68.62 284 LYS A N 1
ATOM 2274 C CA . LYS A 1 284 ? 33.656 -19.613 -67.708 1.00 68.62 284 LYS A CA 1
ATOM 2275 C C . LYS A 1 284 ? 32.884 -18.339 -67.340 1.00 68.62 284 LYS A C 1
ATOM 2277 O O . LYS A 1 284 ? 32.799 -18.002 -66.166 1.00 68.62 284 LYS A O 1
ATOM 2282 N N . ILE A 1 285 ? 32.294 -17.649 -68.321 1.00 65.62 285 ILE A N 1
ATOM 2283 C CA . ILE A 1 285 ? 31.361 -16.531 -68.092 1.00 65.62 285 ILE A CA 1
ATOM 2284 C C . ILE A 1 285 ? 29.999 -17.048 -67.599 1.00 65.62 285 ILE A C 1
ATOM 2286 O O . ILE A 1 285 ? 29.419 -16.441 -66.702 1.00 65.62 285 ILE A O 1
ATOM 2290 N N . ALA A 1 286 ? 29.509 -18.179 -68.120 1.00 65.44 286 ALA A N 1
ATOM 2291 C CA . ALA A 1 286 ? 28.280 -18.811 -67.635 1.00 65.44 286 ALA A CA 1
ATOM 2292 C C . ALA A 1 286 ? 28.414 -19.308 -66.182 1.00 65.44 286 ALA A C 1
ATOM 2294 O O . ALA A 1 286 ? 27.501 -19.100 -65.390 1.00 65.44 286 ALA A O 1
ATOM 2295 N N . ASP A 1 287 ? 29.570 -19.855 -65.800 1.00 68.50 287 ASP A N 1
ATOM 2296 C CA . ASP A 1 287 ? 29.838 -20.301 -64.425 1.00 68.50 287 ASP A CA 1
ATOM 2297 C C . ASP A 1 287 ? 30.017 -19.121 -63.439 1.00 68.50 287 ASP A C 1
ATOM 2299 O O . ASP A 1 287 ? 29.715 -19.253 -62.255 1.00 68.50 287 ASP A O 1
ATOM 2303 N N . LEU A 1 288 ? 30.470 -17.947 -63.912 1.00 64.19 288 LEU A N 1
ATOM 2304 C CA . LEU A 1 288 ? 30.649 -16.739 -63.087 1.00 64.19 288 LEU A CA 1
ATOM 2305 C C . LEU A 1 288 ? 29.364 -15.913 -62.903 1.00 64.19 288 LEU A C 1
ATOM 2307 O O . LEU A 1 288 ? 29.236 -15.222 -61.895 1.00 64.19 288 LEU A O 1
ATOM 2311 N N . PHE A 1 289 ? 28.421 -15.974 -63.848 1.00 61.81 289 PHE A N 1
ATOM 2312 C CA . PHE A 1 289 ? 27.163 -15.209 -63.800 1.00 61.81 289 PHE A CA 1
ATOM 2313 C C . PHE A 1 289 ? 25.907 -16.071 -63.575 1.00 61.81 289 PHE A C 1
ATOM 2315 O O . PHE A 1 289 ? 24.842 -15.523 -63.304 1.00 61.81 289 PHE A O 1
ATOM 2322 N N . GLY A 1 290 ? 26.009 -17.401 -63.657 1.00 52.78 290 GLY A N 1
ATOM 2323 C CA . GLY A 1 290 ? 24.883 -18.337 -63.541 1.00 52.78 290 GLY A CA 1
ATOM 2324 C C . GLY A 1 290 ? 24.664 -18.965 -62.161 1.00 52.78 290 GLY A C 1
ATOM 2325 O O . GLY A 1 290 ? 23.764 -19.784 -62.025 1.00 52.78 290 GLY A O 1
ATOM 2326 N N . ALA A 1 291 ? 25.449 -18.607 -61.139 1.00 51.19 291 ALA A N 1
ATOM 2327 C CA . ALA A 1 291 ? 25.391 -19.245 -59.817 1.00 51.19 291 ALA A CA 1
ATOM 2328 C C . ALA A 1 291 ? 24.700 -18.414 -58.715 1.00 51.19 291 ALA A C 1
ATOM 2330 O O . ALA A 1 291 ? 24.887 -18.722 -57.542 1.00 51.19 291 ALA A O 1
ATOM 2331 N N . ASN A 1 292 ? 23.924 -17.368 -59.039 1.00 46.69 292 ASN A N 1
ATOM 2332 C CA . ASN A 1 292 ? 23.299 -16.549 -57.986 1.00 46.69 292 ASN A CA 1
ATOM 2333 C C . ASN A 1 292 ? 21.864 -16.070 -58.257 1.00 46.69 292 ASN A C 1
ATOM 2335 O O . ASN A 1 292 ? 21.474 -14.992 -57.815 1.00 46.69 292 ASN A O 1
ATOM 2339 N N . ILE A 1 293 ? 21.060 -16.875 -58.953 1.00 52.34 293 ILE A N 1
ATOM 2340 C CA . ILE A 1 293 ? 19.600 -16.724 -58.921 1.00 52.34 293 ILE A CA 1
ATOM 2341 C C . ILE A 1 293 ? 19.021 -18.036 -58.408 1.00 52.34 293 ILE A C 1
ATOM 2343 O O . ILE A 1 293 ? 18.738 -18.928 -59.193 1.00 52.34 293 ILE A O 1
ATOM 2347 N N . GLU A 1 294 ? 18.945 -18.147 -57.083 1.00 40.91 294 GLU A N 1
ATOM 2348 C CA . GLU A 1 294 ? 17.892 -18.824 -56.313 1.00 40.91 294 GLU A CA 1
ATOM 2349 C C . GLU A 1 294 ? 18.305 -18.815 -54.835 1.00 40.91 294 GLU A C 1
ATOM 2351 O O . GLU A 1 294 ? 19.221 -19.532 -54.441 1.00 40.91 294 GLU A O 1
ATOM 2356 N N . LEU A 1 295 ? 17.667 -17.946 -54.041 1.00 37.75 295 LEU A N 1
ATOM 2357 C CA . LEU A 1 295 ? 17.049 -18.256 -52.740 1.00 37.75 295 LEU A CA 1
ATOM 2358 C C . LEU A 1 295 ? 16.500 -16.959 -52.110 1.00 37.75 295 LEU A C 1
ATOM 2360 O O . LEU A 1 295 ? 17.026 -16.431 -51.134 1.00 37.75 295 LEU A O 1
ATOM 2364 N N . GLU A 1 296 ? 15.408 -16.461 -52.695 1.00 39.41 296 GLU A N 1
ATOM 2365 C CA . GLU A 1 296 ? 14.331 -15.820 -51.935 1.00 39.41 296 GLU A CA 1
ATOM 2366 C C . GLU A 1 296 ? 13.246 -16.885 -51.726 1.00 39.41 296 GLU A C 1
ATOM 2368 O O . GLU A 1 296 ? 12.559 -17.276 -52.672 1.00 39.41 296 GLU A O 1
ATOM 2373 N N . ASN A 1 297 ? 13.193 -17.411 -50.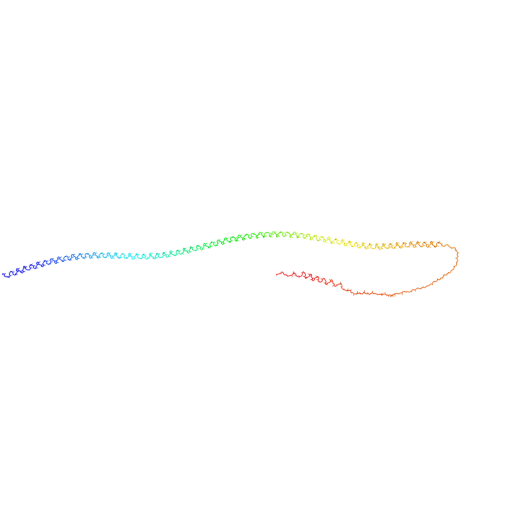501 1.00 40.72 297 ASN A N 1
ATOM 2374 C CA . ASN A 1 297 ? 12.005 -17.826 -49.745 1.00 40.72 297 ASN A CA 1
ATOM 2375 C C . ASN A 1 297 ? 12.440 -18.213 -48.329 1.00 40.72 297 ASN A C 1
ATOM 2377 O O . ASN A 1 297 ? 13.154 -19.232 -48.190 1.00 40.72 297 ASN A O 1
#

Sequence (297 aa):
SKTSAELELRVSSA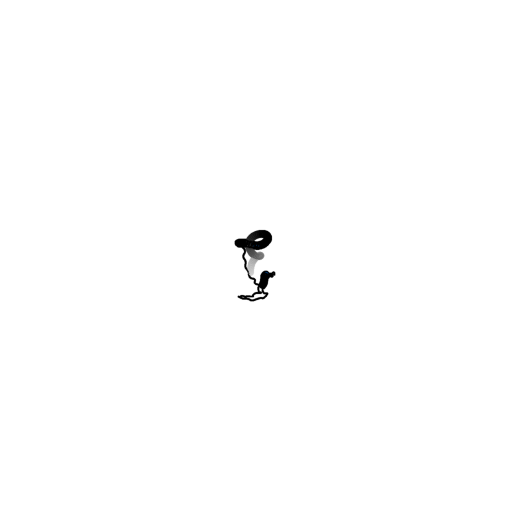EQTESELRAEIDTWQKTSQERHDKIESLESEVVSLCEELDNWQKTSKGKGEKIESLETKMCSLSEELDAQLSANSELKAELSRSDEMKETANRELVSLKERNEYLTKDLADCQERLHDVQKRLTDVENDAIEFMNIIALNHADLEDLTSEKKRLSFEFDEVNKMRMDRESQIESLQSRILSLKEYQHLCEESRVAMAELTKENEELKSQIDQLSKLDFSESETEACVEVDRCLSRPVSENEGIQVEEGGDKTDVQQRLSTQENIAMVRQKIADLFGANIELEN

Secondary structure (DSSP, 8-state):
-HHHHHHHHHHHHHHHHHHHHHHHHHHHHHHHHHHHHHHHHHHHHHHHHHHHHHHHHHHHHHHHHHHHHHHHHHHHHHHHHHHHHHHHHHHHHHHHHHHHHHHHHHHHHHHHHHHHHHHHHHHHHHHHHHHHHHHHHHHHHHHHHHHHHHHHHHHHHHHHHHHHHHHHHHHHHHHHHHHHHHHHHHHHHHHHHHHHHHHHHHHHHHHHHHHHHHHHHHHHHHHHHHHTT----------------------------------------SSSHHHHHHHHHHHHHHHHHSS------